Protein AF-A0A5N5D5F3-F1 (afdb_monomer_lite)

Secondary structure (DSSP, 8-state):
--EE----------S---S--HHHHHHHHHHHHHTT-GGGTTTSPPEEEEEEETTEEEEEEPPP-SEEHHHHGGGS-HHHHHHHHHHHHHHHHHHHHTTEE-S---SSSEEE-TT--SSTTEEE--GGG-EEGGGS-HHHHHHHHHHHHHHHHHHHHHHH-GGGGTS-TTHHHHHHHHHHHHHHHHHTSS-S-----SSTTSSS--SHHHHHHHHHHHHHHTT--HHHHHHHHHHHHHHHHHTT-HHHHHHHHHHHHHHHHHHT-HHHHHHHHHHHHHHHHHHHH-TT-HHHHHHHHHHHHHHHHHHHHHTTT---

Foldseek 3Di:
DDWDDPDDPDDDDPDQDDPPDPLVVQLVVLLVLQCPQPVCVQAAWRFPDWDDDPPGIITDTHDAAAAFQVVCLLVDDPLLLVQQLVLVLVNQVSCLVSQKFQQDDDSRQWGAHPPDSPSGRIYGHDSSVMDGNVVDDPVRSVVSSVVSSVNSVVNSVVSPPPCPPPPDPCPVVVVVLVVLVVVLVVVVPPDDDDDDPDPQPPDDDPFNLVSLVVNLVVCVVVVHDLLSNLVSLQVSLVRCVVVVVLVVSLVSLVVSLVSCVVPVDQVSLVVSLVVLVVSLVVLVPDPPNPVSNVSSVVSNVSSVVSNVVCVVVPDD

pLDDT: mean 70.14, std 19.89, range [29.3, 96.88]

Organism: NCBI:txid45133

InterPro domains:
  IPR011009 Protein kinase-like domain superfamily [SSF56112] (34-136)

Sequence (316 aa):
MMFIFSKMPYYPLTKPLVLNTPRLCAEVDVCDLLEKVEALRTSIPRFCGIHDVPPGYAIRLQLLHGQTLDAVMPSLSVAAREHLHRCLCDINSYLHDAGVHHSDLRGDDIIVADGNSDGNGIWILDFSHSCRRCRLTKTQCAYATGEDMEVLNMIFRYADSDERHEADPNDWKEKEIAQLTASAAGYATAGEDELYPESRAAYFPTSAVVLLRDAVVRFERLGGHAADVAALRFKLAEHLSSEDDLSEALAVYEAVVNDAERNKNEEGTALILAKFAMLTEYIASLADASEVREQAVALEMRFRKLCGKHRTRSGY

Structure (mmCIF, N/CA/C/O backbone):
data_AF-A0A5N5D5F3-F1
#
_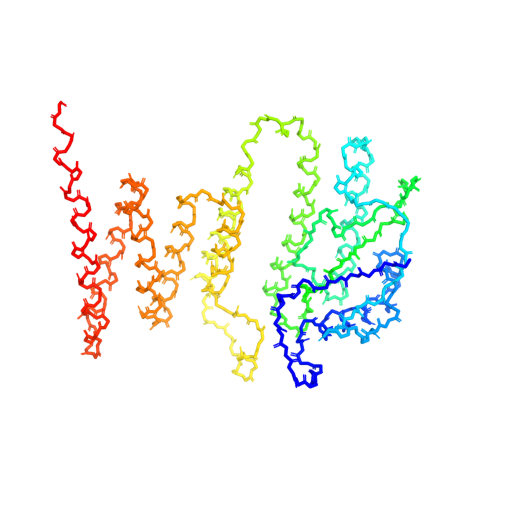entry.id   AF-A0A5N5D5F3-F1
#
loop_
_atom_site.group_PDB
_atom_site.id
_atom_site.type_symbol
_atom_site.label_atom_id
_atom_site.label_alt_id
_atom_site.label_comp_id
_atom_site.label_asym_id
_atom_site.label_entity_id
_atom_site.label_seq_id
_atom_site.pdbx_PDB_ins_code
_atom_site.Cartn_x
_atom_site.Cartn_y
_atom_site.Cartn_z
_atom_site.occupancy
_atom_site.B_iso_or_equiv
_atom_site.auth_seq_id
_atom_site.auth_comp_id
_atom_site.auth_asym_id
_atom_site.auth_atom_id
_atom_site.pdbx_PDB_model_num
ATOM 1 N N . MET A 1 1 ? -24.055 0.158 2.276 1.00 35.31 1 MET A N 1
ATOM 2 C CA . MET A 1 1 ? -23.373 -0.496 1.138 1.00 35.31 1 MET A CA 1
ATOM 3 C C . MET A 1 1 ? -22.260 0.443 0.719 1.00 35.31 1 MET A C 1
ATOM 5 O O . MET A 1 1 ? -22.570 1.601 0.476 1.00 35.31 1 MET A O 1
ATOM 9 N N . MET A 1 2 ? -21.002 0.001 0.755 1.00 34.66 2 MET A N 1
ATOM 10 C CA . MET A 1 2 ? -19.847 0.842 0.424 1.00 34.66 2 MET A CA 1
ATOM 11 C C . MET A 1 2 ? -19.333 0.437 -0.956 1.00 34.66 2 MET A C 1
ATOM 13 O O . MET A 1 2 ? -19.197 -0.753 -1.233 1.00 34.66 2 MET A O 1
ATOM 17 N N . PHE A 1 3 ? -19.111 1.421 -1.821 1.00 38.12 3 PHE A N 1
ATOM 18 C CA . PHE A 1 3 ? -18.511 1.228 -3.136 1.00 38.12 3 PHE A CA 1
ATOM 19 C C . PHE A 1 3 ? -17.123 1.859 -3.092 1.00 38.12 3 PHE A C 1
ATOM 21 O O . PHE A 1 3 ? -17.017 3.053 -2.811 1.00 38.12 3 PHE A O 1
ATOM 28 N N . ILE A 1 4 ? -16.080 1.074 -3.355 1.00 46.12 4 ILE A N 1
ATOM 29 C CA . ILE A 1 4 ? -14.749 1.623 -3.616 1.00 46.12 4 ILE A CA 1
ATOM 30 C C . ILE A 1 4 ? -14.685 1.885 -5.117 1.00 46.12 4 ILE A C 1
ATOM 32 O O . ILE A 1 4 ? -14.814 0.972 -5.934 1.00 46.12 4 ILE A O 1
ATOM 36 N N . PHE A 1 5 ? -14.551 3.157 -5.483 1.00 39.94 5 PHE A N 1
ATOM 37 C CA . PHE A 1 5 ? -14.300 3.549 -6.860 1.00 39.94 5 PHE A CA 1
ATOM 38 C C . PHE A 1 5 ? -12.790 3.604 -7.054 1.00 39.94 5 PHE A C 1
ATOM 40 O O . PHE A 1 5 ? -12.140 4.512 -6.539 1.00 39.94 5 PHE A O 1
ATOM 47 N N . SER A 1 6 ? -12.234 2.672 -7.830 1.00 40.09 6 SER A N 1
ATOM 48 C CA . SER A 1 6 ? -10.895 2.861 -8.388 1.00 40.09 6 SER A CA 1
ATOM 49 C C . SER A 1 6 ? -10.914 4.179 -9.168 1.00 40.09 6 SER A C 1
ATOM 51 O O . SER A 1 6 ? -11.703 4.334 -10.106 1.00 40.09 6 SER A O 1
ATOM 53 N N . LYS A 1 7 ? -10.125 5.169 -8.731 1.00 36.19 7 LYS A N 1
ATOM 54 C CA . LYS A 1 7 ? -10.045 6.499 -9.353 1.00 36.19 7 LYS A CA 1
ATOM 55 C C . LYS A 1 7 ? -9.512 6.361 -10.784 1.00 36.19 7 LYS A C 1
ATOM 57 O O . LYS A 1 7 ? -8.314 6.485 -11.021 1.00 36.19 7 LYS A O 1
ATOM 62 N N . MET A 1 8 ? -10.390 6.117 -11.754 1.00 36.28 8 MET A N 1
ATOM 63 C CA . MET A 1 8 ? -10.045 6.210 -13.171 1.00 36.28 8 MET A CA 1
ATOM 64 C C . MET A 1 8 ? -10.355 7.619 -13.692 1.00 36.28 8 MET A C 1
ATOM 66 O O . MET A 1 8 ? -11.446 8.135 -13.436 1.00 36.28 8 MET A O 1
ATOM 70 N N . PRO A 1 9 ? -9.429 8.264 -14.425 1.00 34.09 9 PRO A N 1
ATOM 71 C CA . PRO A 1 9 ? -9.715 9.530 -15.084 1.00 34.09 9 PRO A CA 1
ATOM 72 C C . PRO A 1 9 ? -10.827 9.345 -16.124 1.00 34.09 9 PRO A C 1
ATOM 74 O O . PRO A 1 9 ? -10.834 8.388 -16.898 1.00 34.09 9 PRO A O 1
ATOM 77 N N . TYR A 1 10 ? -11.776 10.279 -16.118 1.00 33.56 10 TYR A N 1
ATOM 78 C CA . TYR A 1 10 ? -12.939 10.316 -17.001 1.00 33.56 10 TYR A CA 1
ATOM 79 C C . TYR A 1 10 ? -12.496 10.350 -18.477 1.00 33.56 10 TYR A C 1
ATOM 81 O O . TYR A 1 10 ? -11.991 11.366 -18.949 1.00 33.56 10 TYR A O 1
ATOM 89 N N . TYR A 1 11 ? -12.718 9.262 -19.217 1.00 33.41 11 TYR A N 1
ATOM 90 C CA . TYR A 1 11 ? -12.653 9.249 -20.681 1.00 33.41 11 TYR A CA 1
ATOM 91 C C . TYR A 1 11 ? -14.038 8.894 -21.236 1.00 33.41 11 TYR A C 1
ATOM 93 O O . TYR A 1 11 ? -14.557 7.820 -20.927 1.00 33.41 11 TYR A O 1
ATOM 101 N N . PRO A 1 12 ? -14.668 9.755 -22.055 1.00 34.88 12 PRO A N 1
ATOM 102 C CA . PRO A 1 12 ? -15.910 9.396 -22.721 1.00 34.88 12 PRO A CA 1
ATOM 103 C C . PRO A 1 12 ? -15.588 8.397 -23.841 1.00 34.88 12 PRO A C 1
ATOM 105 O O . PRO A 1 12 ? -14.958 8.757 -24.834 1.00 34.88 12 PRO A O 1
ATOM 108 N N . LEU A 1 13 ? -15.994 7.133 -23.690 1.00 37.53 13 LEU A N 1
ATOM 109 C CA . LEU A 1 13 ? -15.761 6.089 -24.692 1.00 37.53 13 LEU A CA 1
ATOM 110 C C . LEU A 1 13 ? -17.077 5.445 -25.140 1.00 37.53 13 LEU A C 1
ATOM 112 O O . LEU A 1 13 ? -17.830 4.877 -24.357 1.00 37.53 13 LEU A O 1
ATOM 116 N N . THR A 1 14 ? -17.330 5.529 -26.445 1.00 35.94 14 THR A N 1
ATOM 117 C CA . THR A 1 14 ? -18.506 5.030 -27.178 1.00 35.94 14 THR A CA 1
ATOM 118 C C . THR A 1 14 ? -18.362 3.575 -27.645 1.00 35.94 14 THR A C 1
ATOM 120 O O . THR A 1 14 ? -18.988 3.166 -28.623 1.00 35.94 14 THR A O 1
ATOM 123 N N . LYS A 1 15 ? -17.539 2.762 -26.974 1.00 33.12 15 LYS A N 1
ATOM 124 C CA . LYS A 1 15 ? -17.369 1.335 -27.293 1.00 33.12 15 LYS A CA 1
ATOM 125 C C . LYS A 1 15 ? -17.483 0.479 -26.029 1.00 33.12 15 LYS A C 1
ATOM 127 O O . LYS A 1 15 ? -17.035 0.928 -24.977 1.00 33.12 15 LYS A O 1
ATOM 132 N N . PRO A 1 16 ? -18.053 -0.739 -26.121 1.00 33.53 16 PRO A N 1
ATOM 133 C CA . PRO A 1 16 ? -18.141 -1.649 -24.987 1.00 33.53 16 PRO A CA 1
ATOM 134 C C . PRO A 1 16 ? -16.727 -1.991 -24.505 1.00 33.53 16 PRO A C 1
ATOM 136 O O . PRO A 1 16 ? -15.930 -2.578 -25.239 1.00 33.53 16 PRO A O 1
ATOM 139 N N . LEU A 1 17 ? -16.414 -1.563 -23.283 1.00 38.16 17 LEU A N 1
ATOM 140 C CA . LEU A 1 17 ? -15.178 -1.878 -22.580 1.00 38.16 17 LEU A CA 1
ATOM 141 C C . LEU A 1 17 ? -15.192 -3.366 -22.234 1.00 38.16 17 LEU A C 1
ATOM 143 O O . LEU A 1 17 ? -15.761 -3.772 -21.228 1.00 38.16 17 LEU A O 1
ATOM 147 N N . VAL A 1 18 ? -14.550 -4.182 -23.068 1.00 42.81 18 VAL A N 1
ATOM 148 C CA . VAL A 1 18 ? -14.023 -5.483 -22.637 1.00 42.81 18 VAL A CA 1
ATOM 149 C C . VAL A 1 18 ? -13.193 -5.223 -21.374 1.00 42.81 18 VAL A C 1
ATOM 151 O O . VAL A 1 18 ? -12.432 -4.257 -21.372 1.00 42.81 18 VAL A O 1
ATOM 154 N N . LEU A 1 19 ? -13.375 -6.020 -20.313 1.00 44.66 19 LEU A N 1
ATOM 155 C CA . LEU A 1 19 ? -12.592 -6.013 -19.064 1.00 44.66 19 LEU A CA 1
ATOM 156 C C . LEU A 1 19 ? -11.084 -6.065 -19.371 1.00 44.66 19 LEU A C 1
ATOM 158 O O . LEU A 1 19 ? -10.471 -7.124 -19.390 1.00 44.66 19 LEU A O 1
ATOM 162 N N . ASN A 1 20 ? -10.496 -4.915 -19.674 1.00 44.31 20 ASN A N 1
ATOM 163 C CA . ASN A 1 20 ? -9.101 -4.762 -20.073 1.00 44.31 20 ASN A CA 1
ATOM 164 C C . ASN A 1 20 ? -8.404 -3.785 -19.121 1.00 44.31 20 ASN A C 1
ATOM 166 O O . ASN A 1 20 ? -7.553 -2.998 -19.529 1.00 44.31 20 ASN A O 1
ATOM 170 N N . THR A 1 21 ? -8.792 -3.802 -17.842 1.00 62.19 21 THR A N 1
ATOM 171 C CA . THR A 1 21 ? -8.143 -3.038 -16.776 1.00 62.19 21 THR A CA 1
ATOM 172 C C . THR A 1 21 ? -7.341 -4.001 -15.889 1.00 62.19 21 THR A C 1
ATOM 174 O O . THR A 1 21 ? -7.872 -4.547 -14.926 1.00 62.19 21 THR A O 1
ATOM 177 N N . PRO A 1 22 ? -6.047 -4.220 -16.194 1.00 65.38 22 PRO A N 1
ATOM 178 C CA . PRO A 1 22 ? -5.140 -5.116 -15.468 1.00 65.38 22 PRO A CA 1
ATOM 179 C C . PRO A 1 22 ? -5.176 -4.978 -13.941 1.00 65.38 22 PRO A C 1
ATOM 181 O O . PRO A 1 22 ? -5.013 -5.965 -13.230 1.00 65.38 22 PRO A O 1
ATOM 184 N N . ARG A 1 23 ? -5.430 -3.762 -13.437 1.00 68.31 23 ARG A N 1
ATOM 185 C CA . ARG A 1 23 ? -5.534 -3.468 -12.001 1.00 68.31 23 ARG A CA 1
ATOM 186 C C . ARG A 1 23 ? -6.755 -4.107 -11.338 1.00 68.31 23 ARG A C 1
ATOM 188 O O . ARG A 1 23 ? -6.623 -4.654 -10.254 1.00 68.31 23 ARG A O 1
ATOM 195 N N . LEU A 1 24 ? -7.910 -4.108 -12.008 1.00 75.44 24 LEU A N 1
ATOM 196 C CA . LEU A 1 24 ? -9.131 -4.721 -11.474 1.00 75.44 24 LEU A CA 1
ATOM 197 C C . LEU A 1 24 ? -8.968 -6.240 -11.349 1.00 75.44 24 LEU A C 1
ATOM 199 O O . LEU A 1 24 ? -9.346 -6.819 -10.338 1.00 75.44 24 LEU A O 1
ATOM 203 N N . CYS A 1 25 ? -8.360 -6.878 -12.353 1.00 76.81 25 CYS A N 1
ATOM 204 C CA . CYS A 1 25 ? -8.066 -8.30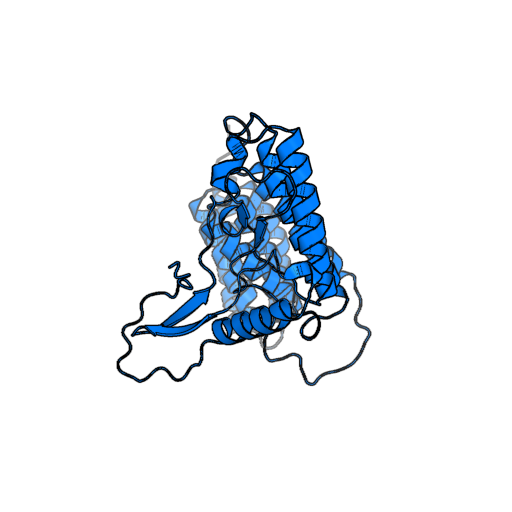9 -12.297 1.00 76.81 25 CYS A CA 1
ATOM 205 C C . CYS A 1 25 ? -7.074 -8.636 -11.172 1.00 76.81 25 CYS A C 1
ATOM 207 O O . CYS A 1 25 ? -7.263 -9.619 -10.466 1.00 76.81 25 CYS A O 1
ATOM 209 N N . ALA A 1 26 ? -6.045 -7.803 -10.979 1.00 78.81 26 ALA A N 1
ATOM 210 C CA . ALA A 1 26 ? -5.066 -8.002 -9.913 1.00 78.81 26 ALA A CA 1
ATOM 211 C C . ALA A 1 26 ? -5.687 -7.879 -8.512 1.00 78.81 26 ALA A C 1
ATOM 213 O O . ALA A 1 26 ? -5.411 -8.718 -7.659 1.00 78.81 26 ALA A O 1
ATOM 214 N N . GLU A 1 27 ? -6.549 -6.885 -8.292 1.00 85.44 27 GLU A N 1
ATOM 215 C CA . GLU A 1 27 ? -7.221 -6.684 -7.006 1.00 85.44 27 GLU A CA 1
ATOM 216 C C . GLU A 1 27 ? -8.172 -7.843 -6.679 1.00 85.44 27 GLU A C 1
ATOM 218 O O . GLU A 1 27 ? -8.130 -8.392 -5.580 1.00 85.44 27 GLU A O 1
ATOM 223 N N . VAL A 1 28 ? -8.964 -8.293 -7.657 1.00 86.56 28 VAL A N 1
ATOM 224 C CA . VAL A 1 28 ? -9.877 -9.437 -7.497 1.00 86.56 28 VAL A CA 1
ATOM 225 C C . VAL A 1 28 ? -9.105 -10.730 -7.221 1.00 86.56 28 VAL A C 1
ATOM 227 O O . VAL A 1 28 ? -9.460 -11.458 -6.296 1.00 86.56 28 VAL A O 1
ATOM 230 N N . ASP A 1 29 ? -8.014 -10.984 -7.954 1.00 88.00 29 ASP A N 1
ATOM 231 C CA . ASP A 1 29 ? -7.138 -12.142 -7.726 1.00 88.00 29 ASP A CA 1
ATOM 232 C C . ASP A 1 29 ? -6.584 -12.171 -6.291 1.00 88.00 29 ASP A C 1
ATOM 234 O O . ASP A 1 29 ? -6.416 -13.243 -5.700 1.00 88.00 29 ASP A O 1
ATOM 238 N N . VAL A 1 30 ? -6.253 -10.999 -5.741 1.00 90.62 30 VAL A N 1
ATOM 239 C CA . VAL A 1 30 ? -5.746 -10.862 -4.373 1.00 90.62 30 VAL A CA 1
ATOM 240 C C . VAL A 1 30 ? -6.872 -11.060 -3.367 1.00 90.62 30 VAL A C 1
ATOM 242 O O . VAL A 1 30 ? -6.711 -11.870 -2.458 1.00 90.62 30 VAL A O 1
ATOM 245 N N . CYS A 1 31 ? -8.035 -10.438 -3.554 1.00 89.62 31 CYS A N 1
ATOM 246 C CA . CYS A 1 31 ? -9.192 -10.665 -2.689 1.00 89.62 31 CYS A CA 1
ATOM 247 C C . CYS A 1 31 ? -9.586 -12.155 -2.610 1.00 89.62 31 CYS A C 1
ATOM 249 O O . CYS A 1 31 ? -9.762 -12.684 -1.511 1.00 89.62 31 CYS A O 1
ATOM 251 N N . ASP A 1 32 ? -9.642 -12.854 -3.748 1.00 88.56 32 ASP A N 1
ATOM 252 C CA . ASP A 1 32 ? -9.967 -14.287 -3.826 1.00 88.56 32 ASP A CA 1
ATOM 253 C C . ASP A 1 32 ? -8.910 -15.185 -3.159 1.00 88.56 32 ASP A C 1
ATOM 255 O O . ASP A 1 32 ? -9.204 -16.297 -2.698 1.00 88.56 32 ASP A O 1
ATOM 259 N N . LEU A 1 33 ? -7.648 -14.746 -3.154 1.00 93.25 33 LEU A N 1
ATOM 260 C CA . LEU A 1 33 ? -6.569 -15.420 -2.440 1.00 93.25 33 LEU A CA 1
ATOM 261 C C . LEU A 1 33 ? -6.716 -15.219 -0.929 1.00 93.25 33 LEU A C 1
ATOM 263 O O . LEU A 1 33 ? -6.659 -16.195 -0.181 1.00 93.25 33 LEU A O 1
ATOM 267 N N . LEU A 1 34 ? -6.913 -13.975 -0.494 1.00 93.50 34 LEU A N 1
ATOM 268 C CA . LEU A 1 34 ? -6.955 -13.604 0.918 1.00 93.50 34 LEU A CA 1
ATOM 269 C C . LEU A 1 34 ? -8.189 -14.165 1.638 1.00 93.50 34 LEU A C 1
ATOM 271 O O . LEU A 1 34 ? -8.078 -14.543 2.801 1.00 93.50 34 LEU A O 1
ATOM 275 N N . GLU A 1 35 ? -9.328 -14.345 0.953 1.00 91.31 35 GLU A N 1
ATOM 276 C CA . GLU A 1 35 ? -10.526 -14.984 1.538 1.00 91.31 35 GLU A CA 1
ATOM 277 C C . GLU A 1 35 ? -10.264 -16.437 1.999 1.00 91.31 35 GLU A C 1
ATOM 279 O O . GLU A 1 35 ? -10.977 -16.969 2.854 1.00 91.31 35 GLU A O 1
ATOM 284 N N . LYS A 1 36 ? -9.219 -17.086 1.467 1.00 93.12 36 LYS A N 1
ATOM 285 C CA . LYS A 1 36 ? -8.827 -18.465 1.813 1.00 93.12 36 LYS A CA 1
ATOM 286 C C . LYS A 1 36 ? -7.831 -18.538 2.972 1.00 93.12 36 LYS A C 1
ATOM 288 O O . LYS A 1 36 ? -7.536 -19.637 3.441 1.00 93.12 36 LYS A O 1
ATOM 293 N N . VAL A 1 37 ? -7.302 -17.404 3.427 1.00 95.56 37 VAL A N 1
ATOM 294 C CA . VAL A 1 37 ? -6.331 -17.333 4.522 1.00 95.56 37 VAL A CA 1
ATOM 295 C C . VAL A 1 37 ? -7.094 -17.125 5.829 1.00 95.56 37 VAL A C 1
ATOM 297 O O . VAL A 1 37 ? -7.544 -16.022 6.122 1.00 95.56 37 VAL A O 1
ATOM 300 N N . GLU A 1 38 ? -7.251 -18.184 6.632 1.00 94.62 38 GLU A N 1
ATOM 301 C CA . GLU A 1 38 ? -8.094 -18.148 7.845 1.00 94.62 38 GLU A CA 1
ATOM 302 C C . GLU A 1 38 ? -7.682 -17.033 8.821 1.00 94.62 38 GLU A C 1
ATOM 304 O O . GLU A 1 38 ? -8.546 -16.352 9.367 1.00 94.62 38 GLU A O 1
ATOM 309 N N . ALA A 1 39 ? -6.376 -16.783 8.972 1.00 93.75 39 ALA A N 1
ATOM 310 C CA . ALA A 1 39 ? -5.844 -15.724 9.834 1.00 93.75 39 ALA A CA 1
ATOM 311 C C . ALA A 1 39 ? -6.252 -14.300 9.401 1.00 93.75 39 ALA A C 1
ATOM 313 O O . ALA A 1 39 ? -6.233 -13.385 10.216 1.00 93.75 39 ALA A O 1
ATOM 314 N N . LEU A 1 40 ? -6.637 -14.110 8.135 1.00 94.69 40 LEU A N 1
ATOM 315 C CA . LEU A 1 40 ? -7.023 -12.816 7.564 1.00 94.69 40 LEU A CA 1
ATOM 316 C C . LEU A 1 40 ? -8.537 -12.648 7.409 1.00 94.69 40 LEU A C 1
ATOM 318 O O . LEU A 1 40 ? -8.998 -11.559 7.068 1.00 94.69 40 LEU A O 1
ATOM 322 N N . ARG A 1 41 ? -9.332 -13.690 7.685 1.00 92.19 41 ARG A N 1
ATOM 323 C CA . ARG A 1 41 ? -10.785 -13.697 7.448 1.00 92.19 41 ARG A CA 1
ATOM 324 C C . ARG A 1 41 ? -11.522 -12.552 8.150 1.00 92.19 41 ARG A C 1
ATOM 326 O O . ARG A 1 41 ? -12.535 -12.079 7.643 1.00 92.19 41 ARG A O 1
ATOM 333 N N . THR A 1 42 ? -11.052 -12.134 9.321 1.00 92.50 42 THR A N 1
ATOM 334 C CA . THR A 1 42 ? -11.660 -11.041 10.095 1.00 92.50 42 THR A CA 1
ATOM 335 C C . THR A 1 42 ? -11.055 -9.677 9.797 1.00 92.50 42 THR A C 1
ATOM 337 O O . THR A 1 42 ? -11.626 -8.682 10.235 1.00 92.50 42 THR A O 1
ATOM 340 N N . SER A 1 43 ? -9.945 -9.634 9.057 1.00 95.12 43 SER A N 1
ATOM 341 C CA . SER A 1 43 ? -9.117 -8.438 8.869 1.00 95.12 43 SER A CA 1
ATOM 342 C C . SER A 1 43 ? -9.077 -7.934 7.428 1.00 95.12 43 SER A C 1
ATOM 344 O O . SER A 1 43 ? -8.496 -6.891 7.144 1.00 95.12 43 SER A O 1
ATOM 346 N N . ILE A 1 44 ? -9.723 -8.654 6.513 1.00 94.88 44 ILE A N 1
ATOM 347 C CA . ILE A 1 44 ? -9.913 -8.270 5.117 1.00 94.88 44 ILE A CA 1
ATOM 348 C C . ILE A 1 44 ? -11.419 -8.288 4.834 1.00 94.88 44 ILE A C 1
ATOM 350 O O . ILE A 1 44 ? -12.089 -9.266 5.180 1.00 94.88 44 ILE A O 1
ATOM 354 N N . PRO A 1 45 ? -11.994 -7.229 4.239 1.00 93.94 45 PRO A N 1
ATOM 355 C CA . PRO A 1 45 ? -13.408 -7.218 3.897 1.00 93.94 45 PRO A CA 1
ATOM 356 C C . PRO A 1 45 ? -13.735 -8.353 2.937 1.00 93.94 45 PRO A C 1
ATOM 358 O O . PRO A 1 45 ? -13.033 -8.576 1.949 1.00 93.94 45 PRO A O 1
ATOM 361 N N . ARG A 1 46 ? -14.866 -9.021 3.161 1.00 92.69 46 ARG A N 1
ATOM 362 C CA . ARG A 1 46 ? -15.314 -10.057 2.235 1.00 92.69 46 ARG A CA 1
ATOM 363 C C . ARG A 1 46 ? -15.593 -9.475 0.847 1.00 92.69 46 ARG A C 1
ATOM 365 O O . ARG A 1 46 ? -16.436 -8.582 0.700 1.00 92.69 46 ARG A O 1
ATOM 372 N N . PHE A 1 47 ? -14.961 -10.041 -0.177 1.00 93.00 47 PHE A N 1
ATOM 373 C CA . PHE A 1 47 ? -15.276 -9.738 -1.567 1.00 93.00 47 PHE A CA 1
ATOM 374 C C . PHE A 1 47 ? -16.656 -10.287 -1.930 1.00 93.00 47 PHE A C 1
ATOM 376 O O . PHE A 1 47 ? -16.983 -11.451 -1.714 1.00 93.00 47 PHE A O 1
ATOM 383 N N . CYS A 1 48 ? -17.513 -9.415 -2.448 1.00 91.69 48 CYS A N 1
ATOM 384 C CA . CYS A 1 48 ? -18.902 -9.731 -2.757 1.00 91.69 48 CYS A CA 1
ATOM 385 C C . CYS A 1 48 ? -19.174 -9.730 -4.271 1.00 91.69 48 CYS A C 1
ATOM 387 O O . CYS A 1 48 ? -20.336 -9.870 -4.663 1.00 91.69 48 CYS A O 1
ATOM 389 N N . GLY A 1 49 ? -18.155 -9.539 -5.114 1.00 91.06 49 GLY A N 1
ATOM 390 C CA . GLY A 1 49 ? -18.248 -9.549 -6.576 1.00 91.06 49 GLY A CA 1
ATOM 391 C C . GLY A 1 49 ? -18.039 -8.185 -7.238 1.00 91.06 49 GLY A C 1
ATOM 392 O O . GLY A 1 49 ? -17.837 -7.168 -6.577 1.00 91.06 49 GLY A O 1
ATOM 393 N N . ILE A 1 50 ? -18.128 -8.176 -8.566 1.00 91.31 50 ILE A N 1
ATOM 394 C CA . ILE A 1 50 ? -17.978 -6.993 -9.424 1.00 91.31 50 ILE A CA 1
ATOM 395 C C . ILE A 1 50 ? -19.359 -6.600 -9.961 1.00 91.31 50 ILE A C 1
ATOM 397 O O . ILE A 1 50 ? -20.169 -7.473 -10.277 1.00 91.31 50 ILE A O 1
ATOM 401 N N . HIS A 1 51 ? -19.637 -5.300 -10.045 1.00 87.75 51 HIS A N 1
ATOM 402 C CA . HIS A 1 51 ? -20.840 -4.752 -10.677 1.00 87.75 51 HIS A CA 1
ATOM 403 C C . HIS A 1 51 ? -20.462 -3.886 -11.868 1.00 87.75 51 HIS A C 1
ATOM 405 O O . HIS A 1 51 ? -19.598 -3.016 -11.752 1.00 87.75 51 HIS A O 1
ATOM 411 N N . ASP A 1 52 ? -21.159 -4.082 -12.982 1.00 86.25 52 ASP A N 1
ATOM 412 C CA . ASP A 1 52 ? -21.054 -3.206 -14.145 1.00 86.25 52 ASP A CA 1
ATOM 413 C C . ASP A 1 52 ? -21.765 -1.886 -13.832 1.00 86.25 52 ASP A C 1
ATOM 415 O O . ASP A 1 52 ? -22.981 -1.847 -13.628 1.00 86.25 52 ASP A O 1
ATOM 419 N N . VAL A 1 53 ? -21.005 -0.792 -13.779 1.00 85.00 53 VAL A N 1
ATOM 420 C CA . VAL A 1 53 ? -21.519 0.558 -13.520 1.00 85.00 53 VAL A CA 1
ATOM 421 C C . VAL A 1 53 ? -21.023 1.466 -14.642 1.00 85.00 53 VAL A C 1
ATOM 423 O O . VAL A 1 53 ? -19.941 2.042 -14.521 1.00 85.00 53 VAL A O 1
ATOM 426 N N . PRO A 1 54 ? -21.773 1.600 -15.752 1.00 81.06 54 PRO A N 1
ATOM 427 C CA . PRO A 1 54 ? -21.322 2.352 -16.917 1.00 81.06 54 PRO A CA 1
ATOM 428 C C . PRO A 1 54 ? -20.834 3.769 -16.561 1.00 81.06 54 PRO A C 1
ATOM 430 O O . PRO A 1 54 ? -21.529 4.479 -15.829 1.00 81.06 54 PRO A O 1
ATOM 433 N N . PRO A 1 55 ? -19.668 4.205 -17.082 1.00 78.94 55 PRO A N 1
ATOM 434 C CA . PRO A 1 55 ? -18.846 3.552 -18.112 1.00 78.94 55 PRO A CA 1
ATOM 435 C C . PRO A 1 55 ? -17.799 2.538 -17.595 1.00 78.94 55 PRO A C 1
ATOM 437 O O . PRO A 1 55 ? -16.934 2.138 -18.367 1.00 78.94 55 PRO A O 1
ATOM 440 N N . GLY A 1 56 ? -17.829 2.136 -16.323 1.00 83.38 56 GLY A N 1
ATOM 441 C CA . GLY A 1 56 ? -16.815 1.273 -15.713 1.00 83.38 56 GLY A CA 1
ATOM 442 C C . GLY A 1 56 ? -17.375 0.123 -14.874 1.00 83.38 56 GLY A C 1
ATOM 443 O O . GLY A 1 56 ? -18.455 -0.407 -15.131 1.00 83.38 56 GLY A O 1
ATOM 444 N N . TYR A 1 57 ? -16.596 -0.260 -13.866 1.00 84.31 57 TYR A N 1
ATOM 445 C CA . TYR A 1 57 ? -16.872 -1.372 -12.963 1.00 84.31 57 TYR A CA 1
ATOM 446 C C . TYR A 1 57 ? -16.717 -0.900 -11.519 1.00 84.31 57 TYR A C 1
ATOM 448 O O . TYR A 1 57 ? -15.907 -0.017 -11.235 1.00 84.31 57 TYR A O 1
ATOM 456 N N . ALA A 1 58 ? -17.466 -1.510 -10.608 1.00 86.31 58 ALA A N 1
ATOM 457 C CA . ALA A 1 58 ? -17.324 -1.304 -9.175 1.00 86.31 58 ALA A CA 1
ATOM 458 C C . ALA A 1 58 ? -17.044 -2.638 -8.478 1.00 86.31 58 ALA A C 1
ATOM 460 O O . ALA A 1 58 ? -17.735 -3.631 -8.721 1.00 86.31 58 ALA A O 1
ATOM 461 N N . ILE A 1 59 ? -16.061 -2.649 -7.579 1.00 87.88 59 ILE A N 1
ATOM 462 C CA . ILE A 1 59 ? -15.846 -3.765 -6.659 1.00 87.88 59 ILE A CA 1
ATOM 463 C C . ILE A 1 59 ? -16.831 -3.616 -5.501 1.00 87.88 59 ILE A C 1
ATOM 465 O O . ILE A 1 59 ? -16.936 -2.556 -4.877 1.00 87.88 59 ILE A O 1
ATOM 469 N N . ARG A 1 60 ? -17.577 -4.683 -5.210 1.00 91.56 60 ARG A N 1
ATOM 470 C CA . ARG A 1 60 ? -18.471 -4.747 -4.057 1.00 91.56 60 ARG A CA 1
ATOM 471 C C . ARG A 1 60 ? -17.782 -5.510 -2.939 1.00 91.56 60 ARG A C 1
ATOM 473 O O . ARG A 1 60 ? -17.497 -6.695 -3.085 1.00 91.56 60 ARG A O 1
ATOM 480 N N . LEU A 1 61 ? -17.604 -4.848 -1.805 1.00 93.50 61 LEU A N 1
ATOM 481 C CA . LEU A 1 61 ? -17.064 -5.438 -0.585 1.00 93.50 61 LEU A CA 1
ATOM 482 C C . LEU A 1 61 ? -18.132 -5.496 0.513 1.00 93.50 61 LEU A C 1
ATOM 484 O O . LEU A 1 61 ? -19.199 -4.878 0.412 1.00 93.50 61 LEU A O 1
ATOM 488 N N . GLN A 1 62 ? -17.836 -6.245 1.572 1.00 93.50 62 GLN A N 1
ATOM 489 C CA . GLN A 1 62 ? -18.559 -6.184 2.836 1.00 93.50 62 GLN A CA 1
ATOM 490 C C . GLN A 1 62 ? -18.666 -4.732 3.320 1.00 93.50 62 GLN A C 1
ATOM 492 O O . GLN A 1 62 ? -17.693 -3.984 3.301 1.00 93.50 62 GLN A O 1
ATOM 497 N N . LEU A 1 63 ? -19.856 -4.336 3.781 1.00 93.25 63 LEU A N 1
ATOM 498 C CA . LEU A 1 63 ? -20.011 -3.062 4.473 1.00 93.25 63 LEU A CA 1
ATOM 499 C C . LEU A 1 63 ? -19.336 -3.160 5.841 1.00 93.25 63 LEU A C 1
ATOM 501 O O . LEU A 1 63 ? -19.719 -4.000 6.655 1.00 93.25 63 LEU A O 1
ATOM 505 N N . LEU A 1 64 ? -18.368 -2.285 6.074 1.00 93.62 64 LEU A N 1
ATOM 506 C CA . LEU A 1 64 ? -17.681 -2.171 7.349 1.00 93.62 64 LEU A CA 1
ATOM 507 C C . LEU A 1 64 ? -18.291 -1.041 8.174 1.00 93.62 64 LEU A C 1
ATOM 509 O O . LEU A 1 64 ? -18.740 -0.032 7.629 1.00 93.62 64 LEU A O 1
ATOM 513 N N . HIS A 1 65 ? -18.317 -1.236 9.488 1.00 92.94 65 HIS A N 1
ATOM 514 C CA . HIS A 1 65 ? -18.771 -0.244 10.454 1.00 92.94 65 HIS A CA 1
ATOM 515 C C . HIS A 1 65 ? -17.572 0.185 11.288 1.00 92.94 65 HIS A C 1
ATOM 517 O O . HIS A 1 65 ? -16.968 -0.648 11.959 1.00 92.94 65 HIS A O 1
ATOM 523 N N . GLY A 1 66 ? -17.225 1.464 11.205 1.00 93.81 66 GLY A N 1
ATOM 524 C CA . GLY A 1 66 ? -16.046 2.030 11.839 1.00 93.81 66 GLY A CA 1
ATOM 525 C C . GLY A 1 66 ? -15.629 3.326 11.160 1.00 93.81 66 GLY A C 1
ATOM 526 O O . GLY A 1 66 ? -16.347 3.870 10.316 1.00 93.81 66 GLY A O 1
ATOM 527 N N . GLN A 1 67 ? -14.447 3.797 11.522 1.00 94.94 67 GLN A N 1
ATOM 528 C CA . GLN A 1 67 ? -13.828 5.003 10.984 1.00 94.94 67 GLN A CA 1
ATOM 529 C C . GLN A 1 67 ? -12.463 4.658 10.392 1.00 94.94 67 GLN A C 1
ATOM 531 O O . GLN A 1 67 ? -11.879 3.629 10.734 1.00 94.94 67 GLN A O 1
ATOM 536 N N . THR A 1 68 ? -11.953 5.500 9.493 1.00 95.94 68 THR A N 1
ATOM 537 C CA . THR A 1 68 ? -10.588 5.320 8.990 1.00 95.94 68 THR A CA 1
ATOM 538 C C . THR A 1 68 ? -9.582 5.482 10.125 1.00 95.94 68 THR A C 1
ATOM 540 O O . THR A 1 68 ? -9.837 6.218 11.086 1.00 95.94 68 THR A O 1
ATOM 543 N N . LEU A 1 69 ? -8.431 4.821 10.016 1.00 94.25 69 LEU A N 1
ATOM 544 C CA . LEU A 1 69 ? -7.363 4.923 11.002 1.00 94.25 69 LEU A CA 1
ATOM 545 C C . LEU A 1 69 ? -6.951 6.389 11.199 1.00 94.25 69 LEU A C 1
ATOM 547 O O . LEU A 1 69 ? -6.840 6.834 12.338 1.00 94.25 69 LEU A O 1
ATOM 551 N N . ASP A 1 70 ? -6.845 7.164 10.117 1.00 92.50 70 ASP A N 1
ATOM 552 C CA . ASP A 1 70 ? -6.549 8.604 10.175 1.00 92.50 70 ASP A CA 1
ATOM 553 C C . ASP A 1 70 ? -7.562 9.407 10.998 1.00 92.50 70 ASP A C 1
ATOM 555 O O . ASP A 1 70 ? -7.182 10.333 11.719 1.00 92.50 70 ASP A O 1
ATOM 559 N N . ALA A 1 71 ? -8.849 9.060 10.912 1.00 91.38 71 ALA A N 1
ATOM 560 C CA . ALA A 1 71 ? -9.901 9.744 11.653 1.00 91.38 71 ALA A CA 1
ATOM 561 C C . ALA A 1 71 ? -9.869 9.396 13.149 1.00 91.38 71 ALA A C 1
ATOM 563 O O . ALA A 1 71 ? -10.086 10.273 13.986 1.00 91.38 71 ALA A O 1
ATOM 564 N N . VAL A 1 72 ? -9.568 8.140 13.502 1.00 92.75 72 VAL A N 1
ATOM 565 C CA . VAL A 1 72 ? -9.523 7.710 14.911 1.00 92.75 72 VAL A CA 1
ATOM 566 C C . VAL A 1 72 ? -8.209 8.069 15.598 1.00 92.75 72 VAL A C 1
ATOM 568 O O . VAL A 1 72 ? -8.226 8.363 16.794 1.00 92.75 72 VAL A O 1
ATOM 571 N N . MET A 1 73 ? -7.086 8.107 14.869 1.00 91.06 73 MET A N 1
ATOM 572 C CA . MET A 1 73 ? -5.731 8.282 15.413 1.00 91.06 73 MET A CA 1
ATOM 573 C C . MET A 1 73 ? -5.590 9.434 16.424 1.00 91.06 73 MET A C 1
ATOM 575 O O . MET A 1 73 ? -5.024 9.206 17.501 1.00 91.06 73 MET A O 1
ATOM 579 N N . PRO A 1 74 ? -6.133 10.644 16.168 1.00 90.31 74 PRO A N 1
ATOM 580 C CA . PRO A 1 74 ? -6.018 11.765 17.102 1.00 90.31 74 PRO A CA 1
ATOM 581 C C . PRO A 1 74 ? -6.721 11.526 18.444 1.00 90.31 74 PRO A C 1
ATOM 583 O O . PRO A 1 74 ? -6.326 12.102 19.451 1.00 90.31 74 PRO A O 1
ATOM 586 N N . SER A 1 75 ? -7.756 10.681 18.467 1.00 89.44 75 SER A N 1
ATOM 587 C CA . SER A 1 75 ? -8.569 10.406 19.661 1.00 89.44 75 SER A CA 1
ATOM 588 C C . SER A 1 75 ? -8.067 9.228 20.502 1.00 89.44 75 SER A C 1
ATOM 590 O O . SER A 1 75 ? -8.513 9.039 21.634 1.00 89.44 75 SER A O 1
ATOM 592 N N . LEU A 1 76 ? -7.148 8.426 19.961 1.00 88.44 76 LEU A N 1
ATOM 593 C CA . LEU A 1 76 ? -6.639 7.229 20.620 1.00 88.44 76 LEU A CA 1
ATOM 594 C C . LEU A 1 76 ? -5.590 7.569 21.682 1.00 88.44 76 LEU A C 1
ATOM 596 O O . LEU A 1 76 ? -4.719 8.411 21.468 1.00 88.44 76 LEU A O 1
ATOM 600 N N . SER A 1 77 ? -5.634 6.851 22.807 1.00 89.81 77 SER A N 1
ATOM 601 C CA . SER A 1 77 ? -4.558 6.875 23.802 1.00 89.81 77 SER A CA 1
ATOM 602 C C . SER A 1 77 ? -3.297 6.192 23.262 1.00 89.81 77 SER A C 1
ATOM 604 O O . SER A 1 77 ? -3.386 5.322 22.397 1.00 89.81 77 SER A O 1
ATOM 606 N N . VAL A 1 78 ? -2.126 6.520 23.820 1.00 87.38 78 VAL A N 1
ATOM 607 C CA . VAL A 1 78 ? -0.841 5.893 23.442 1.00 87.38 78 VAL A CA 1
ATOM 608 C C . VAL A 1 78 ? -0.922 4.364 23.514 1.00 87.38 78 VAL A C 1
ATOM 610 O O . VAL A 1 78 ? -0.603 3.681 22.548 1.00 87.38 78 VAL A O 1
ATOM 613 N N . ALA A 1 79 ? -1.466 3.815 24.604 1.00 88.12 79 ALA A N 1
ATOM 614 C CA . ALA A 1 79 ? -1.626 2.368 24.761 1.00 88.12 79 ALA A CA 1
ATOM 615 C C . ALA A 1 79 ? -2.544 1.744 23.688 1.00 88.12 79 ALA A C 1
ATOM 617 O O . ALA A 1 79 ? -2.286 0.635 23.219 1.00 88.12 79 ALA A O 1
ATOM 618 N N . ALA A 1 80 ? -3.606 2.449 23.280 1.00 89.81 80 ALA A N 1
ATOM 619 C CA . ALA A 1 80 ? -4.486 1.990 22.208 1.00 89.81 80 ALA A CA 1
ATOM 620 C C . ALA A 1 80 ? -3.784 2.037 20.839 1.00 89.81 80 ALA A C 1
ATOM 622 O O . ALA A 1 80 ? -3.933 1.104 20.052 1.00 89.81 80 ALA A O 1
ATOM 623 N N . ARG A 1 81 ? -2.970 3.068 20.575 1.00 90.56 81 ARG A N 1
ATOM 624 C CA . ARG A 1 81 ? -2.142 3.165 19.361 1.00 90.56 81 ARG A CA 1
ATOM 625 C C . ARG A 1 81 ? -1.113 2.042 19.292 1.00 90.56 81 ARG A C 1
ATOM 627 O O . ARG A 1 81 ? -1.034 1.362 18.278 1.00 90.56 81 ARG A O 1
ATOM 634 N N . GLU A 1 82 ? -0.386 1.785 20.377 1.00 89.44 82 GLU A N 1
ATOM 635 C CA . GLU A 1 82 ? 0.578 0.680 20.463 1.00 89.44 82 GLU A CA 1
ATOM 636 C C . GLU A 1 82 ? -0.081 -0.691 20.264 1.00 89.44 82 GLU A C 1
ATOM 638 O O . GLU A 1 82 ? 0.522 -1.608 19.702 1.00 89.44 82 GLU A O 1
ATOM 643 N N . HIS A 1 83 ? -1.314 -0.864 20.746 1.00 89.75 83 HIS A N 1
ATOM 644 C CA . HIS A 1 83 ? -2.074 -2.085 20.505 1.00 89.75 83 HIS A CA 1
ATOM 645 C C . HIS A 1 83 ? -2.476 -2.223 19.031 1.00 89.75 83 HIS A C 1
ATOM 647 O O . HIS A 1 83 ? -2.174 -3.250 18.427 1.00 89.75 83 HIS A O 1
ATOM 653 N N . LEU A 1 84 ? -3.070 -1.183 18.437 1.00 92.94 84 LEU A N 1
ATOM 654 C CA . LEU A 1 84 ? -3.451 -1.173 17.020 1.00 92.94 84 LEU A CA 1
ATOM 655 C C . LEU A 1 84 ? -2.250 -1.380 16.095 1.00 92.94 84 LEU A C 1
ATOM 657 O O . LEU A 1 84 ? -2.348 -2.147 15.141 1.00 92.94 84 LEU A O 1
ATOM 661 N N . HIS A 1 85 ? -1.113 -0.753 16.402 1.00 94.06 85 HIS A N 1
ATOM 662 C CA . HIS A 1 85 ? 0.123 -0.924 15.647 1.00 94.06 85 HIS A CA 1
ATOM 663 C C . HIS A 1 85 ? 0.563 -2.392 15.631 1.00 94.06 85 HIS A C 1
ATOM 665 O O . HIS A 1 85 ? 0.823 -2.942 14.564 1.00 94.06 85 HIS A O 1
ATOM 671 N N . ARG A 1 86 ? 0.571 -3.062 16.792 1.00 93.69 86 ARG A N 1
ATOM 672 C CA . ARG A 1 86 ? 0.899 -4.495 16.870 1.00 93.69 86 ARG A CA 1
ATOM 673 C C . ARG A 1 86 ? -0.075 -5.349 16.063 1.00 93.69 86 ARG A C 1
ATOM 675 O O . ARG A 1 86 ? 0.374 -6.179 15.283 1.00 93.69 86 ARG A O 1
ATOM 682 N N . CYS A 1 87 ? -1.380 -5.108 16.190 1.00 94.56 87 CYS A N 1
ATOM 683 C CA . CYS A 1 87 ? -2.379 -5.849 15.422 1.00 94.56 87 CYS A CA 1
ATOM 684 C C . CYS A 1 87 ? -2.202 -5.669 13.908 1.00 94.56 87 CYS A C 1
ATOM 686 O O . CYS A 1 87 ? -2.308 -6.641 13.166 1.00 94.56 87 CYS A O 1
ATOM 688 N N . LEU A 1 88 ? -1.901 -4.456 13.438 1.00 95.62 88 LEU A N 1
ATOM 689 C CA . LEU A 1 88 ? -1.640 -4.198 12.020 1.00 95.62 88 LEU A CA 1
ATOM 690 C C . LEU A 1 88 ? -0.351 -4.864 11.534 1.00 95.62 88 LEU A C 1
ATOM 692 O O . LEU A 1 88 ? -0.350 -5.430 10.445 1.00 95.62 88 LEU A O 1
ATOM 696 N N . CYS A 1 89 ? 0.713 -4.869 12.340 1.00 95.44 89 CYS A N 1
ATOM 697 C CA . CYS A 1 89 ? 1.936 -5.614 12.034 1.00 95.44 89 CYS A CA 1
ATOM 698 C C . CYS A 1 89 ? 1.680 -7.126 11.923 1.00 95.44 89 CYS A C 1
ATOM 700 O O . CYS A 1 89 ? 2.208 -7.767 11.013 1.00 95.44 89 CYS A O 1
ATOM 702 N N . ASP A 1 90 ? 0.840 -7.690 12.795 1.00 95.19 90 ASP A N 1
ATOM 703 C CA . ASP A 1 90 ? 0.448 -9.102 12.730 1.00 95.19 90 ASP A CA 1
ATOM 704 C C . ASP A 1 90 ? -0.367 -9.390 11.456 1.00 95.19 90 ASP A C 1
ATOM 706 O O . ASP A 1 90 ? -0.051 -10.319 10.713 1.00 95.19 90 ASP A O 1
ATOM 710 N N . ILE A 1 91 ? -1.370 -8.556 11.147 1.00 96.31 91 ILE A N 1
ATOM 711 C CA . ILE A 1 91 ? -2.172 -8.666 9.915 1.00 96.31 91 ILE A CA 1
ATOM 712 C C . ILE A 1 91 ? -1.273 -8.579 8.674 1.00 96.31 91 ILE A C 1
ATOM 714 O O . ILE A 1 91 ? -1.396 -9.399 7.764 1.00 96.31 91 ILE A O 1
ATOM 718 N N . ASN A 1 92 ? -0.347 -7.623 8.644 1.00 96.50 92 ASN A N 1
ATOM 719 C CA . ASN A 1 92 ? 0.568 -7.433 7.524 1.00 96.50 92 ASN A CA 1
ATOM 720 C C . ASN A 1 92 ? 1.546 -8.608 7.369 1.00 96.50 92 ASN A C 1
ATOM 722 O O . ASN A 1 92 ? 1.820 -9.050 6.256 1.00 96.50 92 ASN A O 1
ATOM 726 N N . SER A 1 93 ? 1.994 -9.193 8.481 1.00 95.75 93 SER A N 1
ATOM 727 C CA . SER A 1 93 ? 2.797 -10.419 8.457 1.00 95.75 93 SER A CA 1
ATOM 728 C C . SER A 1 93 ? 2.017 -11.584 7.836 1.00 95.75 93 SER A C 1
ATOM 730 O O . SER A 1 93 ? 2.554 -12.297 6.989 1.00 95.75 93 SER A O 1
ATOM 732 N N . TYR A 1 94 ? 0.726 -11.736 8.159 1.00 96.88 94 TYR A N 1
ATOM 733 C CA . TYR A 1 94 ? -0.125 -12.746 7.520 1.00 96.88 94 TYR A CA 1
ATOM 734 C C . TYR A 1 94 ? -0.350 -12.487 6.022 1.00 96.88 94 TYR A C 1
ATOM 736 O O . TYR A 1 94 ? -0.416 -13.446 5.247 1.00 96.88 94 TYR A O 1
ATOM 744 N N . LEU A 1 95 ? -0.438 -11.221 5.587 1.00 96.81 95 LEU A N 1
ATOM 745 C CA . LEU A 1 95 ? -0.457 -10.873 4.159 1.00 96.81 95 LEU A CA 1
ATOM 746 C C . LEU A 1 95 ? 0.829 -11.345 3.474 1.00 96.81 95 LEU A C 1
ATOM 748 O O . LEU A 1 95 ? 0.776 -12.052 2.461 1.00 96.81 95 LEU A O 1
ATOM 752 N N . HIS A 1 96 ? 1.983 -11.031 4.064 1.00 95.44 96 HIS A N 1
ATOM 753 C CA . HIS A 1 96 ? 3.278 -11.436 3.524 1.00 95.44 96 HIS A CA 1
ATOM 754 C C . HIS A 1 96 ? 3.415 -12.956 3.484 1.00 95.44 96 HIS A C 1
ATOM 756 O O . HIS A 1 96 ? 3.861 -13.489 2.469 1.00 95.44 96 HIS A O 1
ATOM 762 N N . ASP A 1 97 ? 2.981 -13.679 4.516 1.00 94.94 97 ASP A N 1
ATOM 763 C CA . ASP A 1 97 ? 2.971 -15.147 4.542 1.00 94.94 97 ASP A CA 1
ATOM 764 C C . ASP A 1 97 ? 2.099 -15.742 3.430 1.00 94.94 97 ASP A C 1
ATOM 766 O O . ASP A 1 97 ? 2.519 -16.688 2.753 1.00 94.94 97 ASP A O 1
ATOM 770 N N . ALA A 1 98 ? 0.945 -15.125 3.154 1.00 95.44 98 ALA A N 1
ATOM 771 C CA . ALA A 1 98 ? 0.087 -15.453 2.014 1.00 95.44 98 ALA A CA 1
ATOM 772 C C . ALA A 1 98 ? 0.709 -15.085 0.649 1.00 95.44 98 ALA A C 1
ATOM 774 O O . ALA A 1 98 ? 0.163 -15.420 -0.407 1.00 95.44 98 ALA A O 1
ATOM 775 N N . GLY A 1 99 ? 1.870 -14.427 0.652 1.00 94.56 99 GLY A N 1
ATOM 776 C CA . GLY A 1 99 ? 2.573 -13.978 -0.538 1.00 94.56 99 GLY A CA 1
ATOM 777 C C . GLY A 1 99 ? 1.902 -12.777 -1.191 1.00 94.56 99 GLY A C 1
ATOM 778 O O . GLY A 1 99 ? 1.900 -12.703 -2.420 1.00 94.56 99 GLY A O 1
ATOM 779 N N . VAL A 1 100 ? 1.316 -11.883 -0.398 1.00 96.00 100 VAL A N 1
ATOM 780 C CA . VAL A 1 100 ? 0.727 -10.616 -0.836 1.00 96.00 100 VAL A CA 1
ATOM 781 C C . VAL A 1 100 ? 1.443 -9.475 -0.130 1.00 96.00 100 VAL A C 1
ATOM 783 O O . VAL A 1 100 ? 1.600 -9.511 1.083 1.00 96.00 100 VAL A O 1
ATOM 786 N N . HIS A 1 101 ? 1.844 -8.463 -0.887 1.00 93.62 101 HIS A N 1
ATOM 787 C CA . HIS A 1 101 ? 2.360 -7.189 -0.392 1.00 93.62 101 HIS A CA 1
ATOM 788 C C . HIS A 1 101 ? 1.377 -6.096 -0.780 1.00 93.62 101 HIS A C 1
ATOM 790 O O . HIS A 1 101 ? 0.852 -6.128 -1.895 1.00 93.62 101 HIS A O 1
ATOM 796 N N . HIS A 1 102 ? 1.097 -5.162 0.121 1.00 95.12 102 HIS A N 1
ATOM 797 C CA . HIS A 1 102 ? 0.063 -4.158 -0.117 1.00 95.12 102 HIS A CA 1
ATOM 798 C C . HIS A 1 102 ? 0.561 -3.015 -1.006 1.00 95.12 102 HIS A C 1
ATOM 800 O O . HIS A 1 102 ? -0.149 -2.602 -1.921 1.00 95.12 102 HIS A O 1
ATOM 806 N N . SER A 1 103 ? 1.784 -2.533 -0.758 1.00 88.81 103 SER A N 1
ATOM 807 C CA . SER A 1 103 ? 2.524 -1.564 -1.584 1.00 88.81 103 SER A CA 1
ATOM 808 C C . SER A 1 103 ? 1.912 -0.158 -1.707 1.00 88.81 103 SER A C 1
ATOM 810 O O . SER A 1 103 ? 2.385 0.648 -2.502 1.00 88.81 103 SER A O 1
ATOM 812 N N . ASP A 1 104 ? 0.875 0.149 -0.928 1.00 90.81 104 ASP A N 1
ATOM 813 C CA . ASP A 1 104 ? 0.253 1.484 -0.836 1.00 90.81 104 ASP A CA 1
ATOM 814 C C . ASP A 1 104 ? -0.534 1.619 0.479 1.00 90.81 104 ASP A C 1
ATOM 816 O O . ASP A 1 104 ? -1.664 2.090 0.491 1.00 90.81 104 ASP A O 1
ATOM 820 N N . LEU A 1 105 ? 0.009 1.112 1.596 1.00 91.62 105 LEU A N 1
ATOM 821 C CA . LEU A 1 105 ? -0.675 1.227 2.888 1.00 91.62 105 LEU A CA 1
ATOM 822 C C . LEU A 1 105 ? -0.777 2.693 3.308 1.00 91.62 105 LEU A C 1
ATOM 824 O O . LEU A 1 105 ? 0.201 3.439 3.292 1.00 91.62 105 LEU A O 1
ATOM 828 N N . ARG A 1 106 ? -1.965 3.101 3.741 1.00 91.31 106 ARG A N 1
ATOM 829 C CA . ARG A 1 106 ? -2.230 4.439 4.271 1.00 91.31 106 ARG A CA 1
ATOM 830 C C . ARG A 1 106 ? -3.271 4.368 5.380 1.00 91.31 106 ARG A C 1
ATOM 832 O O . ARG A 1 106 ? -3.976 3.372 5.530 1.00 91.31 106 ARG A O 1
ATOM 839 N N . GLY A 1 107 ? -3.375 5.431 6.174 1.00 91.50 107 GLY A N 1
ATOM 840 C CA . GLY A 1 107 ? -4.353 5.497 7.259 1.00 91.50 107 GLY A CA 1
ATOM 841 C C . GLY A 1 107 ? -5.811 5.588 6.786 1.00 91.50 107 GLY A C 1
ATOM 842 O O . GLY A 1 107 ? -6.717 5.245 7.547 1.00 91.50 107 GLY A O 1
ATOM 843 N N . ASP A 1 108 ? -6.069 6.000 5.543 1.00 94.44 108 ASP A N 1
ATOM 844 C CA . ASP A 1 108 ? -7.401 5.993 4.927 1.00 94.44 108 ASP A CA 1
ATOM 845 C C . ASP A 1 108 ? -7.806 4.623 4.359 1.00 94.44 108 ASP A C 1
ATOM 847 O O . ASP A 1 108 ? -9.001 4.323 4.299 1.00 94.44 108 ASP A O 1
ATOM 851 N N . ASP A 1 109 ? -6.832 3.763 4.063 1.00 96.19 109 ASP A N 1
ATOM 852 C CA . ASP A 1 109 ? -7.036 2.381 3.609 1.00 96.19 109 ASP A CA 1
ATOM 853 C C . ASP A 1 109 ? -7.221 1.388 4.770 1.00 96.19 109 ASP A C 1
ATOM 855 O O . ASP A 1 109 ? -7.352 0.183 4.564 1.00 96.19 109 ASP A O 1
ATOM 859 N N . ILE A 1 110 ? -7.266 1.871 6.013 1.00 96.50 110 ILE A N 1
ATOM 860 C CA . ILE A 1 110 ? -7.477 1.046 7.205 1.00 96.50 110 ILE A CA 1
ATOM 861 C C . ILE A 1 110 ? -8.749 1.507 7.910 1.00 96.50 110 ILE A C 1
ATOM 863 O O . ILE A 1 110 ? -8.855 2.666 8.300 1.00 96.50 110 ILE A O 1
ATOM 867 N N . ILE A 1 111 ? -9.704 0.601 8.128 1.00 96.50 111 ILE A N 1
ATOM 868 C CA . ILE A 1 111 ? -10.901 0.864 8.940 1.00 96.50 111 ILE A CA 1
ATOM 869 C C . ILE A 1 111 ? -10.746 0.219 10.312 1.00 96.50 111 ILE A C 1
ATOM 871 O O . ILE A 1 111 ? -10.436 -0.965 10.418 1.00 96.50 111 ILE A O 1
ATOM 875 N N . VAL A 1 112 ? -11.040 0.990 11.356 1.00 95.25 112 VAL A N 1
ATOM 876 C CA . VAL A 1 112 ? -11.099 0.541 12.748 1.00 95.25 112 VAL A CA 1
ATOM 877 C C . VAL A 1 112 ? -12.550 0.597 13.223 1.00 95.25 112 VAL A C 1
ATOM 879 O O . VAL A 1 112 ? -13.200 1.642 13.146 1.00 95.25 112 VAL A O 1
ATOM 882 N N . ALA A 1 113 ? -13.070 -0.536 13.690 1.00 93.69 113 ALA A N 1
ATOM 883 C CA . ALA A 1 113 ? -14.419 -0.664 14.222 1.00 93.69 113 ALA A CA 1
ATOM 884 C C . ALA A 1 113 ? -14.635 0.218 15.454 1.00 93.69 113 ALA A C 1
ATOM 886 O O . ALA A 1 113 ? -13.756 0.354 16.308 1.00 93.69 113 ALA A O 1
ATOM 887 N N . ASP A 1 114 ? -15.848 0.751 15.589 1.00 84.06 114 ASP A N 1
ATOM 888 C CA . ASP A 1 114 ? -16.217 1.541 16.759 1.00 84.06 114 ASP A CA 1
ATOM 889 C C . ASP A 1 114 ? -16.115 0.698 18.043 1.00 84.06 114 ASP A C 1
ATOM 891 O O . ASP A 1 114 ? -16.700 -0.382 18.151 1.00 84.06 114 ASP A O 1
ATOM 895 N N . GLY A 1 115 ? -15.384 1.210 19.038 1.00 74.94 115 GLY A N 1
ATOM 896 C CA . GLY A 1 115 ? -15.299 0.614 20.375 1.00 74.94 115 GLY A CA 1
ATOM 897 C C . GLY A 1 115 ? -14.476 -0.672 20.482 1.00 74.94 115 GLY A C 1
ATOM 898 O O . GLY A 1 115 ? -14.552 -1.328 21.519 1.00 74.94 115 GLY A O 1
ATOM 899 N N . ASN A 1 116 ? -13.701 -1.035 19.456 1.00 65.06 116 ASN A N 1
ATOM 900 C CA . ASN A 1 116 ? -12.901 -2.257 19.461 1.00 65.06 116 ASN A CA 1
ATOM 901 C C . ASN A 1 116 ? -11.445 -1.955 19.839 1.00 65.06 116 ASN A C 1
ATOM 903 O O . ASN A 1 116 ? -10.730 -1.256 19.122 1.00 65.06 116 ASN A O 1
ATOM 907 N N . SER A 1 117 ? -11.023 -2.458 20.997 1.00 56.00 117 SER A N 1
ATOM 908 C CA . SER A 1 117 ? -9.678 -2.238 21.557 1.00 56.00 117 SER A CA 1
ATOM 909 C C . SER A 1 117 ? -8.836 -3.509 21.595 1.00 56.00 117 SER A C 1
ATOM 911 O O . SER A 1 117 ? -7.750 -3.498 22.158 1.00 56.00 117 SER A O 1
ATOM 913 N N . ASP A 1 118 ? -9.363 -4.597 21.044 1.00 58.38 118 ASP A N 1
ATOM 914 C CA . ASP A 1 118 ? -8.890 -5.970 21.211 1.00 58.38 118 ASP A CA 1
ATOM 915 C C . ASP A 1 118 ? -8.470 -6.611 19.875 1.00 58.38 118 ASP A C 1
ATOM 917 O O . ASP A 1 118 ? -8.336 -7.828 19.764 1.00 58.38 118 ASP A O 1
ATOM 921 N N . GLY A 1 119 ? -8.242 -5.788 18.847 1.00 60.84 119 GLY A N 1
ATOM 922 C CA . GLY A 1 119 ? -7.697 -6.203 17.550 1.00 60.84 119 GLY A CA 1
ATOM 923 C C . GLY A 1 119 ? -8.711 -6.840 16.598 1.00 60.84 119 GLY A C 1
ATOM 924 O O . GLY A 1 119 ? -8.455 -6.933 15.399 1.00 60.84 119 GLY A O 1
ATOM 925 N N . ASN A 1 120 ? -9.890 -7.221 17.094 1.00 75.94 120 ASN A N 1
ATOM 926 C CA . ASN A 1 120 ? -11.027 -7.528 16.238 1.00 75.94 120 ASN A CA 1
ATOM 927 C C . ASN A 1 120 ? -11.538 -6.235 15.587 1.00 75.94 120 ASN A C 1
ATOM 929 O O . ASN A 1 120 ? -11.517 -5.168 16.188 1.00 75.94 120 ASN A O 1
ATOM 933 N N . GLY A 1 121 ? -11.999 -6.309 14.340 1.00 89.25 121 GLY A N 1
ATOM 934 C CA . GLY A 1 121 ? -12.545 -5.136 13.653 1.00 89.25 121 GLY A CA 1
ATOM 935 C C . GLY A 1 121 ? -11.507 -4.121 13.168 1.00 89.25 121 GLY A C 1
ATOM 936 O O . GLY A 1 121 ? -11.798 -2.931 13.131 1.00 89.25 121 GLY A O 1
ATOM 937 N N . ILE A 1 122 ? -10.314 -4.579 12.793 1.00 95.50 122 ILE A N 1
ATOM 938 C CA . ILE A 1 122 ? -9.372 -3.805 11.978 1.00 95.50 122 ILE A CA 1
ATOM 939 C C . ILE A 1 122 ? -9.417 -4.391 10.574 1.00 95.50 122 ILE A C 1
ATOM 941 O O . ILE A 1 122 ? -9.195 -5.589 10.418 1.00 95.50 122 ILE A O 1
ATOM 945 N N . TRP A 1 123 ? -9.682 -3.570 9.564 1.00 96.62 123 TRP A N 1
ATOM 946 C CA . TRP A 1 123 ? -9.734 -4.011 8.173 1.00 96.62 123 TRP A CA 1
ATOM 947 C C . TRP A 1 123 ? -8.776 -3.222 7.298 1.00 96.62 123 TRP A C 1
ATOM 949 O O . TRP A 1 123 ? -8.786 -1.996 7.352 1.00 96.62 123 TRP A O 1
ATOM 959 N N . ILE A 1 124 ? -8.014 -3.926 6.462 1.00 96.56 124 ILE A N 1
ATOM 960 C CA . ILE A 1 124 ? -7.183 -3.329 5.409 1.00 96.56 124 ILE A CA 1
ATOM 961 C C . ILE A 1 124 ? -7.959 -3.352 4.084 1.00 96.56 124 ILE A C 1
ATOM 963 O O . ILE A 1 124 ? -8.598 -4.355 3.749 1.00 96.56 124 ILE A O 1
ATOM 967 N N . LEU A 1 125 ? -7.938 -2.234 3.362 1.00 95.31 125 LEU A N 1
ATOM 968 C CA . LEU A 1 125 ? -8.668 -1.963 2.121 1.00 95.31 125 LEU A CA 1
ATOM 969 C C . LEU A 1 125 ? -7.716 -1.646 0.966 1.00 95.31 125 LEU A C 1
ATOM 971 O O . LEU A 1 125 ? -6.532 -1.483 1.178 1.00 95.31 125 LEU A O 1
ATOM 975 N N . ASP A 1 126 ? -8.275 -1.509 -0.239 1.00 93.12 126 ASP A N 1
ATOM 976 C CA . ASP A 1 126 ? -7.588 -1.016 -1.444 1.00 93.12 126 ASP A CA 1
ATOM 977 C C . ASP A 1 126 ? -6.326 -1.808 -1.832 1.00 93.12 126 ASP A C 1
ATOM 979 O O . ASP A 1 126 ? -5.188 -1.346 -1.793 1.00 93.12 126 ASP A O 1
ATOM 983 N N . PHE A 1 127 ? -6.552 -3.025 -2.326 1.00 93.38 127 PHE A N 1
ATOM 984 C CA . PHE A 1 127 ? -5.489 -3.881 -2.854 1.00 93.38 127 PHE A CA 1
ATOM 985 C C . PHE A 1 127 ? -5.144 -3.558 -4.318 1.00 93.38 127 PHE A C 1
ATOM 987 O O . PHE A 1 127 ? -4.508 -4.371 -4.996 1.00 93.38 127 PHE A O 1
ATOM 994 N N . SER A 1 128 ? -5.535 -2.392 -4.843 1.00 86.25 128 SER A N 1
ATOM 995 C CA . SER A 1 128 ? -5.343 -2.053 -6.261 1.00 86.25 128 SER A CA 1
ATOM 996 C C . SER A 1 128 ? -3.871 -1.870 -6.659 1.00 86.25 128 SER A C 1
ATOM 998 O O . SER A 1 128 ? -3.521 -2.012 -7.838 1.00 86.25 128 SER A O 1
ATOM 1000 N N . HIS A 1 129 ? -3.012 -1.600 -5.674 1.00 85.94 129 HIS A N 1
ATOM 1001 C CA . HIS A 1 129 ? -1.557 -1.496 -5.801 1.00 85.94 129 HIS A CA 1
ATOM 1002 C C . HIS A 1 129 ? -0.805 -2.744 -5.319 1.00 85.94 129 HIS A C 1
ATOM 1004 O O . HIS A 1 129 ? 0.413 -2.827 -5.484 1.00 85.94 129 HIS A O 1
ATOM 1010 N N . SER A 1 130 ? -1.524 -3.733 -4.787 1.00 90.56 130 SER A N 1
ATOM 1011 C CA . SER A 1 130 ? -0.909 -4.918 -4.205 1.00 90.56 130 SER A CA 1
ATOM 1012 C C . SER A 1 130 ? -0.181 -5.774 -5.240 1.00 90.56 130 SER A C 1
ATOM 1014 O O . SER A 1 130 ? -0.556 -5.869 -6.416 1.00 90.56 130 SER A O 1
ATOM 1016 N N . CYS A 1 131 ? 0.873 -6.448 -4.789 1.00 86.31 131 CYS A N 1
ATOM 1017 C CA . CYS A 1 131 ? 1.634 -7.376 -5.609 1.00 86.31 131 CYS A CA 1
ATOM 1018 C C . CYS A 1 131 ? 1.737 -8.755 -4.952 1.00 86.31 131 CYS A C 1
ATOM 1020 O O . CYS A 1 131 ? 1.726 -8.916 -3.734 1.00 86.31 131 CYS A O 1
ATOM 1022 N N . ARG A 1 132 ? 1.787 -9.797 -5.789 1.00 87.94 132 ARG A N 1
ATOM 1023 C CA . ARG A 1 132 ? 1.909 -11.185 -5.331 1.00 87.94 132 ARG A CA 1
ATOM 1024 C C . ARG A 1 132 ? 3.363 -11.623 -5.383 1.00 87.94 132 ARG A C 1
ATOM 1026 O O . ARG A 1 132 ? 4.009 -11.446 -6.411 1.00 87.94 132 ARG A O 1
ATOM 1033 N N . ARG A 1 133 ? 3.830 -12.334 -4.356 1.00 80.88 133 ARG A N 1
ATOM 1034 C CA . ARG A 1 133 ? 5.176 -12.925 -4.267 1.00 80.88 133 ARG A CA 1
ATOM 1035 C C . ARG A 1 133 ? 5.554 -13.735 -5.508 1.00 80.88 133 ARG A C 1
ATOM 1037 O O . ARG A 1 133 ? 6.695 -13.671 -5.939 1.00 80.88 133 ARG A O 1
ATOM 1044 N N . CYS A 1 134 ? 4.616 -14.464 -6.121 1.00 75.88 134 CYS A N 1
ATOM 1045 C CA . CYS A 1 134 ? 4.882 -15.237 -7.344 1.00 75.88 134 CYS A CA 1
ATOM 1046 C C . CYS A 1 134 ? 5.239 -14.379 -8.572 1.00 75.88 134 CYS A C 1
ATOM 1048 O O . CYS A 1 134 ? 5.684 -14.921 -9.579 1.00 75.88 134 CYS A O 1
ATOM 1050 N N . ARG A 1 135 ? 5.034 -13.060 -8.497 1.00 75.81 135 ARG A N 1
ATOM 1051 C CA . ARG A 1 135 ? 5.387 -12.078 -9.527 1.00 75.81 135 ARG A CA 1
ATOM 1052 C C . ARG A 1 135 ? 6.651 -11.282 -9.173 1.00 75.81 135 ARG A C 1
ATOM 1054 O O . ARG A 1 135 ? 7.021 -10.400 -9.939 1.00 75.81 135 ARG A O 1
ATOM 1061 N N . LEU A 1 136 ? 7.294 -11.576 -8.040 1.00 71.50 136 LEU A N 1
ATOM 1062 C CA . LEU A 1 136 ? 8.459 -10.857 -7.527 1.00 71.50 136 LEU A CA 1
ATOM 1063 C C . LEU A 1 136 ? 9.681 -11.776 -7.438 1.00 71.50 136 LEU A C 1
ATOM 1065 O O . LEU A 1 136 ? 9.573 -12.963 -7.128 1.00 71.50 136 LEU A O 1
ATOM 1069 N N . THR A 1 137 ? 10.869 -11.208 -7.636 1.00 77.06 137 THR A N 1
ATOM 1070 C CA . THR A 1 137 ? 12.120 -11.858 -7.233 1.00 77.06 137 THR A CA 1
ATOM 1071 C C . THR A 1 137 ? 12.231 -11.906 -5.707 1.00 77.06 137 THR A C 1
ATOM 1073 O O . THR A 1 137 ? 11.530 -11.197 -4.980 1.00 77.06 137 THR A O 1
ATOM 1076 N N . LYS A 1 138 ? 13.161 -12.716 -5.188 1.00 74.31 138 LYS A N 1
ATOM 1077 C CA . LYS A 1 138 ? 13.430 -12.787 -3.744 1.00 74.31 138 LYS A CA 1
ATOM 1078 C C . LYS A 1 138 ? 13.791 -11.415 -3.155 1.00 74.31 138 LYS A C 1
ATOM 1080 O O . LYS A 1 138 ? 13.292 -11.064 -2.090 1.00 74.31 138 LYS A O 1
ATOM 1085 N N . THR A 1 139 ? 14.613 -10.638 -3.860 1.00 72.19 139 THR A N 1
ATOM 1086 C CA . THR A 1 139 ? 15.030 -9.293 -3.435 1.00 72.19 139 THR A CA 1
ATOM 1087 C C . THR A 1 139 ? 13.860 -8.312 -3.443 1.00 72.19 139 THR A C 1
ATOM 1089 O O . THR A 1 139 ? 13.668 -7.590 -2.471 1.00 72.19 139 THR A O 1
ATOM 1092 N N . GLN A 1 140 ? 13.022 -8.340 -4.484 1.00 72.12 140 GLN A N 1
ATOM 1093 C CA . GLN A 1 140 ? 11.818 -7.504 -4.559 1.00 72.12 140 GLN A CA 1
ATOM 1094 C C . GLN A 1 140 ? 10.813 -7.845 -3.455 1.00 72.12 140 GLN A C 1
ATOM 1096 O O . GLN A 1 140 ? 10.244 -6.948 -2.848 1.00 72.12 140 GLN A O 1
ATOM 1101 N N . CYS A 1 141 ? 10.634 -9.132 -3.153 1.00 72.31 141 CYS A N 1
ATOM 1102 C CA . CYS A 1 141 ? 9.788 -9.574 -2.048 1.00 72.31 141 CYS A CA 1
ATOM 1103 C C . CYS A 1 141 ? 10.298 -9.047 -0.698 1.00 72.31 141 CYS A C 1
ATOM 1105 O O . CYS A 1 141 ? 9.494 -8.624 0.125 1.00 72.31 141 CYS A O 1
ATOM 1107 N N . ALA A 1 142 ? 11.615 -9.072 -0.462 1.00 71.94 142 ALA A N 1
ATOM 1108 C CA . ALA A 1 142 ? 12.202 -8.539 0.766 1.00 71.94 142 ALA A CA 1
ATOM 1109 C C . ALA A 1 142 ? 12.034 -7.014 0.865 1.00 71.94 142 ALA A C 1
ATOM 1111 O O . ALA A 1 142 ? 11.702 -6.508 1.934 1.00 71.94 142 ALA A O 1
ATOM 1112 N N . TYR A 1 143 ? 12.214 -6.302 -0.253 1.00 72.56 143 TYR A N 1
ATOM 1113 C CA . TYR A 1 143 ? 12.000 -4.858 -0.331 1.00 72.56 143 TYR A CA 1
ATOM 1114 C C . TYR A 1 143 ? 10.541 -4.485 -0.047 1.00 72.56 143 TYR A C 1
ATOM 1116 O O . TYR A 1 143 ? 10.293 -3.702 0.861 1.00 72.56 143 TYR A O 1
ATOM 1124 N N . ALA A 1 144 ? 9.582 -5.101 -0.746 1.00 76.00 144 ALA A N 1
ATOM 1125 C CA . ALA A 1 144 ? 8.157 -4.825 -0.565 1.00 76.00 144 ALA A CA 1
ATOM 1126 C C . ALA A 1 144 ? 7.681 -5.155 0.861 1.00 76.00 144 ALA A C 1
ATOM 1128 O O . ALA A 1 144 ? 6.899 -4.415 1.446 1.00 76.00 144 ALA A O 1
ATOM 1129 N N . THR A 1 145 ? 8.206 -6.233 1.461 1.00 81.88 145 THR A N 1
ATOM 1130 C CA . THR A 1 145 ? 7.959 -6.541 2.877 1.00 81.88 145 THR A CA 1
ATOM 1131 C C . THR A 1 145 ? 8.483 -5.434 3.792 1.00 81.88 145 THR A C 1
ATOM 1133 O O . THR A 1 145 ? 7.781 -5.025 4.713 1.00 81.88 145 THR A O 1
ATOM 1136 N N . GLY A 1 146 ? 9.701 -4.943 3.549 1.00 76.00 146 GLY A N 1
ATOM 1137 C CA . GLY A 1 146 ? 10.274 -3.839 4.318 1.00 76.00 146 GLY A CA 1
ATOM 1138 C C . GLY A 1 146 ? 9.493 -2.533 4.160 1.00 76.00 146 GLY A C 1
ATOM 1139 O O . GLY A 1 146 ? 9.287 -1.836 5.148 1.00 76.00 146 GLY A O 1
ATOM 1140 N N . GLU A 1 147 ? 9.026 -2.234 2.947 1.00 83.12 147 GLU A N 1
ATOM 1141 C CA . GLU A 1 147 ? 8.246 -1.034 2.632 1.00 83.12 147 GLU A CA 1
ATOM 1142 C C . GLU A 1 147 ? 6.907 -1.015 3.377 1.00 83.12 147 GLU A C 1
ATOM 1144 O O . GLU A 1 147 ? 6.644 -0.064 4.110 1.00 83.12 147 GLU A O 1
ATOM 1149 N N . ASP A 1 148 ? 6.108 -2.087 3.286 1.00 90.81 148 ASP A N 1
ATOM 1150 C CA . ASP A 1 148 ? 4.826 -2.166 4.000 1.00 90.81 148 ASP A CA 1
ATOM 1151 C C . ASP A 1 148 ? 5.016 -1.982 5.522 1.00 90.81 148 ASP A C 1
ATOM 1153 O O . ASP A 1 148 ? 4.222 -1.313 6.186 1.00 90.81 148 ASP A O 1
ATOM 1157 N N . MET A 1 149 ? 6.086 -2.558 6.087 1.00 89.69 149 MET A N 1
ATOM 1158 C CA . MET A 1 149 ? 6.385 -2.451 7.520 1.00 89.69 149 MET A CA 1
ATOM 1159 C C . MET A 1 149 ? 6.852 -1.051 7.929 1.00 89.69 149 MET A C 1
ATOM 1161 O O . MET A 1 149 ? 6.455 -0.564 8.989 1.00 89.69 149 MET A O 1
ATOM 1165 N N . GLU A 1 150 ? 7.681 -0.389 7.120 1.00 82.81 150 GLU A N 1
ATOM 1166 C CA . GLU A 1 150 ? 8.128 0.970 7.435 1.00 82.81 150 GLU A CA 1
ATOM 1167 C C . GLU A 1 150 ? 6.983 1.975 7.315 1.00 82.81 150 GLU A C 1
ATOM 1169 O O . GLU A 1 150 ? 6.851 2.849 8.169 1.00 82.81 150 GLU A O 1
ATOM 1174 N N . VAL A 1 151 ? 6.095 1.801 6.336 1.00 87.69 151 VAL A N 1
ATOM 1175 C CA . VAL A 1 151 ? 4.887 2.620 6.199 1.00 87.69 151 VAL A CA 1
ATOM 1176 C C . VAL A 1 151 ? 3.987 2.499 7.433 1.00 87.69 151 VAL A C 1
ATOM 1178 O O . VAL A 1 151 ? 3.544 3.519 7.965 1.00 87.69 151 VAL A O 1
ATOM 1181 N N . LEU A 1 152 ? 3.771 1.288 7.961 1.00 90.56 152 LEU A N 1
ATOM 1182 C CA . LEU A 1 152 ? 3.043 1.110 9.225 1.00 90.56 152 LEU A CA 1
ATOM 1183 C C . LEU A 1 152 ? 3.743 1.820 10.391 1.00 90.56 152 LEU A C 1
ATOM 1185 O O . LEU A 1 152 ? 3.097 2.574 11.120 1.00 90.56 152 LEU A O 1
ATOM 1189 N N . ASN A 1 153 ? 5.063 1.663 10.535 1.00 86.50 153 ASN A N 1
ATOM 1190 C CA . ASN A 1 153 ? 5.824 2.375 11.565 1.00 86.50 153 ASN A CA 1
ATOM 1191 C C . ASN A 1 153 ? 5.659 3.897 11.441 1.00 86.50 153 ASN A C 1
ATOM 1193 O O . ASN A 1 153 ? 5.515 4.588 12.450 1.00 86.50 153 ASN A O 1
ATOM 1197 N N . MET A 1 154 ? 5.676 4.427 10.216 1.00 81.88 154 MET A N 1
ATOM 1198 C CA . MET A 1 154 ? 5.496 5.850 9.946 1.00 81.88 154 MET A CA 1
ATOM 1199 C C . MET A 1 154 ? 4.112 6.333 10.381 1.00 81.88 154 MET A C 1
ATOM 1201 O O . MET A 1 154 ? 4.036 7.299 11.140 1.00 81.88 154 MET A O 1
ATOM 1205 N N . ILE A 1 155 ? 3.038 5.638 9.987 1.00 87.44 155 ILE A N 1
ATOM 1206 C CA . ILE A 1 155 ? 1.653 5.986 10.358 1.00 87.44 155 ILE A CA 1
ATOM 1207 C C . ILE A 1 155 ? 1.521 6.202 11.877 1.00 87.44 155 ILE A C 1
ATOM 1209 O O . ILE A 1 155 ? 0.883 7.162 12.313 1.00 87.44 155 ILE A O 1
ATOM 1213 N N . PHE A 1 156 ? 2.162 5.354 12.688 1.00 87.62 156 PHE A N 1
ATOM 1214 C CA . PHE A 1 156 ? 2.096 5.450 14.149 1.00 87.62 156 PHE A CA 1
ATOM 1215 C C . PHE A 1 156 ? 3.117 6.419 14.765 1.00 87.62 156 PHE A C 1
ATOM 1217 O O . PHE A 1 156 ? 2.778 7.106 15.726 1.00 87.62 156 PHE A O 1
ATOM 1224 N N . ARG A 1 157 ? 4.328 6.568 14.209 1.00 81.69 157 ARG A N 1
ATOM 1225 C CA . ARG A 1 157 ? 5.323 7.542 14.711 1.00 81.69 157 ARG A CA 1
ATOM 1226 C C . ARG A 1 157 ? 4.820 8.988 14.626 1.00 81.69 157 ARG A C 1
ATOM 1228 O O . ARG A 1 157 ? 5.020 9.750 15.567 1.00 81.69 157 ARG A O 1
ATOM 1235 N N . TYR A 1 158 ? 4.123 9.360 13.548 1.00 68.19 158 TYR A N 1
ATOM 1236 C CA . TYR A 1 158 ? 3.553 10.711 13.378 1.00 68.19 158 TYR A CA 1
ATOM 1237 C C . TYR A 1 158 ? 2.269 10.957 14.189 1.00 68.19 158 TYR A C 1
ATOM 1239 O O . TYR A 1 158 ? 1.703 12.055 14.175 1.00 68.19 158 TYR A O 1
ATOM 1247 N N . ALA A 1 159 ? 1.759 9.939 14.884 1.00 64.81 159 ALA A N 1
ATOM 1248 C CA . ALA A 1 159 ? 0.654 10.113 15.814 1.00 64.81 159 ALA A CA 1
ATOM 1249 C C . ALA A 1 159 ? 1.122 10.668 17.165 1.00 64.81 159 ALA A C 1
ATOM 1251 O O . ALA A 1 159 ? 0.383 11.432 17.787 1.00 64.81 159 ALA A O 1
ATOM 1252 N N . ASP A 1 160 ? 2.321 10.286 17.611 1.00 61.16 160 ASP A N 1
ATOM 1253 C CA . ASP A 1 160 ? 2.831 10.585 18.954 1.00 61.16 160 ASP A CA 1
ATOM 1254 C C . ASP A 1 160 ? 3.592 11.909 19.049 1.00 61.16 160 ASP A C 1
ATOM 1256 O O . ASP A 1 160 ? 3.746 12.444 20.147 1.00 61.16 160 ASP A O 1
ATOM 1260 N N . SER A 1 161 ? 4.028 12.480 17.925 1.00 56.84 161 SER A N 1
ATOM 1261 C CA . SER A 1 161 ? 4.529 13.847 17.930 1.00 56.84 161 SER A CA 1
ATOM 1262 C C . SER A 1 161 ? 3.349 14.829 17.990 1.00 56.84 161 SER A C 1
ATOM 1264 O O . SER A 1 161 ? 2.610 15.019 17.025 1.00 56.84 161 SER A O 1
ATOM 1266 N N . ASP A 1 162 ? 3.208 15.532 19.121 1.00 47.22 162 ASP A N 1
ATOM 1267 C CA . ASP A 1 162 ? 2.418 16.779 19.232 1.00 47.22 162 ASP A CA 1
ATOM 1268 C C . ASP A 1 162 ? 2.873 17.847 18.196 1.00 47.22 162 ASP A C 1
ATOM 1270 O O . ASP A 1 162 ? 2.233 18.878 18.000 1.00 47.22 162 ASP A O 1
ATOM 1274 N N . GLU A 1 163 ? 3.960 17.580 17.465 1.00 43.69 163 GLU A N 1
ATOM 1275 C CA . GLU A 1 163 ? 4.549 18.386 16.397 1.00 43.69 163 GLU A CA 1
ATOM 1276 C C . GLU A 1 163 ? 3.804 18.330 15.053 1.00 43.69 163 GLU A C 1
ATOM 1278 O O . GLU A 1 163 ? 4.356 18.766 14.042 1.00 43.69 163 GLU A O 1
ATOM 1283 N N . ARG A 1 164 ? 2.527 17.922 14.991 1.00 44.28 164 ARG A N 1
ATOM 1284 C CA . ARG A 1 164 ? 1.707 18.221 13.790 1.00 44.28 164 ARG A CA 1
ATOM 1285 C C . ARG A 1 164 ? 1.555 19.729 13.534 1.00 44.28 164 ARG A C 1
ATOM 1287 O O . ARG A 1 164 ? 0.992 20.123 12.512 1.00 44.28 164 ARG A O 1
ATOM 1294 N N . HIS A 1 165 ? 2.030 20.578 14.446 1.00 42.06 165 HIS A N 1
ATOM 1295 C CA . HIS A 1 165 ? 2.019 22.030 14.300 1.00 42.06 165 HIS A CA 1
ATOM 1296 C C . HIS A 1 165 ? 3.393 22.691 14.122 1.00 42.06 165 HIS A C 1
ATOM 1298 O O . HIS A 1 165 ? 3.409 23.873 13.789 1.00 42.06 165 HIS A O 1
ATOM 1304 N N . GLU A 1 166 ? 4.516 21.968 14.238 1.00 41.03 166 GLU A N 1
ATOM 1305 C CA . GLU A 1 166 ? 5.855 22.572 14.055 1.00 41.03 166 GLU A CA 1
ATOM 1306 C C . GLU A 1 166 ? 6.876 21.717 13.283 1.00 41.03 166 GLU A C 1
ATOM 1308 O O . GLU A 1 166 ? 7.856 22.278 12.793 1.00 41.03 166 GLU A O 1
ATOM 1313 N N . ALA A 1 167 ? 6.659 20.411 13.084 1.00 44.44 167 ALA A N 1
ATOM 1314 C CA . ALA A 1 167 ? 7.500 19.641 12.172 1.00 44.44 167 ALA A CA 1
ATOM 1315 C C . ALA A 1 167 ? 7.139 20.004 10.726 1.00 44.44 167 ALA A C 1
ATOM 1317 O O . ALA A 1 167 ? 5.977 19.890 10.324 1.00 44.44 167 ALA A O 1
ATOM 1318 N N . ASP A 1 168 ? 8.133 20.452 9.950 1.00 46.91 168 ASP A N 1
ATOM 1319 C CA . ASP A 1 168 ? 7.979 20.682 8.516 1.00 46.91 168 ASP A CA 1
ATOM 1320 C C . ASP A 1 168 ? 7.342 19.420 7.902 1.00 46.91 168 ASP A C 1
ATOM 1322 O O . ASP A 1 168 ? 7.924 18.334 8.016 1.00 46.91 168 ASP A O 1
ATOM 1326 N N . PRO A 1 169 ? 6.168 19.516 7.247 1.00 44.91 169 PRO A N 1
ATOM 1327 C CA . PRO A 1 169 ? 5.533 18.393 6.559 1.00 44.91 169 PRO A CA 1
ATOM 1328 C C . PRO A 1 169 ? 6.392 17.800 5.421 1.00 44.91 169 PRO A C 1
ATOM 1330 O O . PRO A 1 169 ? 5.895 16.970 4.659 1.00 44.91 169 PRO A O 1
ATOM 1333 N N . ASN A 1 170 ? 7.660 18.204 5.296 1.00 44.91 170 ASN A N 1
ATOM 1334 C CA . ASN A 1 170 ? 8.691 17.658 4.426 1.00 44.91 170 ASN A CA 1
ATOM 1335 C C . ASN A 1 170 ? 9.830 16.883 5.143 1.00 44.91 170 ASN A C 1
ATOM 1337 O O . ASN A 1 170 ? 10.599 16.235 4.444 1.00 44.91 170 ASN A O 1
ATOM 1341 N N . ASP A 1 171 ? 9.949 16.840 6.480 1.00 46.91 171 ASP A N 1
ATOM 1342 C CA . ASP A 1 171 ? 11.064 16.110 7.152 1.00 46.91 171 ASP A CA 1
ATOM 1343 C C . ASP A 1 171 ? 11.034 14.590 6.879 1.00 46.91 171 ASP A C 1
ATOM 1345 O O . ASP A 1 171 ? 12.054 13.909 6.759 1.00 46.91 171 ASP A O 1
ATOM 1349 N N . TRP A 1 172 ? 9.835 14.035 6.706 1.00 50.09 172 TRP A N 1
ATOM 1350 C CA . TRP A 1 172 ? 9.661 12.641 6.298 1.00 50.09 172 TRP A CA 1
ATOM 1351 C C . TRP A 1 172 ? 10.045 12.402 4.832 1.00 50.09 172 TRP A C 1
ATOM 1353 O O . TRP A 1 172 ? 10.545 11.327 4.499 1.00 50.09 172 TRP A O 1
ATOM 1363 N N . LYS A 1 173 ? 9.881 13.422 3.978 1.00 45.28 173 LYS A N 1
ATOM 1364 C CA . LYS A 1 173 ? 10.248 13.381 2.559 1.00 45.28 173 LYS A CA 1
ATOM 1365 C C . LYS A 1 173 ? 11.762 13.265 2.404 1.00 45.28 173 LYS A C 1
ATOM 1367 O O . LYS A 1 173 ? 12.221 12.453 1.611 1.00 45.28 173 LYS A O 1
ATOM 1372 N N . GLU A 1 174 ? 12.541 13.988 3.210 1.00 43.94 174 GLU A N 1
ATOM 1373 C CA . GLU A 1 174 ? 14.012 13.911 3.205 1.00 43.94 174 GLU A CA 1
ATOM 1374 C C . GLU A 1 174 ? 14.538 12.524 3.617 1.00 43.94 174 GLU A C 1
ATOM 1376 O O . GLU A 1 174 ? 15.485 12.005 3.016 1.00 43.94 174 GLU A O 1
ATOM 1381 N N . LYS A 1 175 ? 13.894 11.875 4.596 1.00 51.75 175 LYS A N 1
ATOM 1382 C CA . LYS A 1 175 ? 14.262 10.520 5.051 1.00 51.75 175 LYS A CA 1
ATOM 1383 C C . LYS A 1 175 ? 13.892 9.445 4.027 1.00 51.75 175 LYS A C 1
ATOM 1385 O O . LYS A 1 175 ? 14.703 8.555 3.769 1.00 51.75 175 LYS A O 1
ATOM 1390 N N . GLU A 1 176 ? 12.734 9.565 3.382 1.00 48.06 176 GLU A N 1
ATOM 1391 C CA . GLU A 1 176 ? 12.324 8.681 2.284 1.00 48.06 176 GLU A CA 1
ATOM 1392 C C . GLU A 1 176 ? 13.223 8.866 1.047 1.00 48.06 176 GLU A C 1
ATOM 1394 O O . GLU A 1 176 ? 13.672 7.882 0.460 1.00 48.06 176 GLU A O 1
ATOM 1399 N N . ILE A 1 177 ? 13.612 10.105 0.710 1.00 47.62 177 ILE A N 1
ATOM 1400 C CA . ILE A 1 177 ? 14.616 10.389 -0.332 1.00 47.62 177 ILE A CA 1
ATOM 1401 C C . ILE A 1 177 ? 15.937 9.707 -0.001 1.00 47.62 177 ILE A C 1
ATOM 1403 O O . ILE A 1 177 ? 16.528 9.087 -0.887 1.00 47.62 177 ILE A O 1
ATOM 1407 N N . ALA A 1 178 ? 16.416 9.803 1.242 1.00 51.16 178 ALA A N 1
ATOM 1408 C CA . ALA A 1 178 ? 17.662 9.172 1.667 1.00 51.16 178 ALA A CA 1
ATOM 1409 C C . ALA A 1 178 ? 17.587 7.636 1.577 1.00 51.16 178 ALA A C 1
ATOM 1411 O O . ALA A 1 178 ? 18.552 6.997 1.153 1.00 51.16 178 ALA A O 1
ATOM 1412 N N . GLN A 1 179 ? 16.436 7.042 1.895 1.00 50.88 179 GLN A N 1
ATOM 1413 C CA . GLN A 1 179 ? 16.224 5.595 1.870 1.00 50.88 179 GLN A CA 1
ATOM 1414 C C . GLN A 1 179 ? 16.032 5.036 0.452 1.00 50.88 179 GLN A C 1
ATOM 1416 O O . GLN A 1 179 ? 16.640 4.019 0.108 1.00 50.88 179 GLN A O 1
ATOM 1421 N N . LEU A 1 180 ? 15.273 5.722 -0.408 1.00 48.78 180 LEU A N 1
ATOM 1422 C CA . LEU A 1 180 ? 15.137 5.391 -1.833 1.00 48.78 180 LEU A CA 1
ATOM 1423 C C . LEU A 1 180 ? 16.467 5.591 -2.573 1.00 48.78 180 LEU A C 1
ATOM 1425 O O . LEU A 1 180 ? 16.864 4.770 -3.397 1.00 48.78 180 LEU A O 1
ATOM 1429 N N . THR A 1 181 ? 17.218 6.630 -2.200 1.00 49.22 181 THR A N 1
ATOM 1430 C CA . THR A 1 181 ? 18.602 6.867 -2.631 1.00 49.22 181 THR A CA 1
ATOM 1431 C C . THR A 1 181 ? 19.531 5.720 -2.249 1.00 49.22 181 THR A C 1
ATOM 1433 O O . THR A 1 181 ? 20.304 5.261 -3.090 1.00 49.22 181 THR A O 1
ATOM 1436 N N . ALA A 1 182 ? 19.488 5.279 -0.991 1.00 48.56 182 ALA A N 1
ATOM 1437 C CA . ALA A 1 182 ? 20.335 4.201 -0.494 1.00 48.56 182 ALA A CA 1
ATOM 1438 C C . ALA A 1 182 ? 19.960 2.856 -1.132 1.00 48.56 182 ALA A C 1
ATOM 1440 O O . ALA A 1 182 ? 20.841 2.074 -1.481 1.00 48.56 182 ALA A O 1
ATOM 1441 N N . SER A 1 183 ? 18.665 2.621 -1.356 1.00 46.72 183 SER A N 1
ATOM 1442 C CA . SER A 1 183 ? 18.160 1.419 -2.022 1.00 46.72 183 SER A CA 1
ATOM 1443 C C . SER A 1 183 ? 18.592 1.375 -3.488 1.00 46.72 183 SER A C 1
ATOM 1445 O O . SER A 1 183 ? 19.138 0.365 -3.922 1.00 46.72 183 SER A O 1
ATOM 1447 N N . ALA A 1 184 ? 18.466 2.480 -4.232 1.00 44.88 184 ALA A N 1
ATOM 1448 C CA . ALA A 1 184 ? 18.961 2.581 -5.608 1.00 44.88 184 ALA A CA 1
ATOM 1449 C C . ALA A 1 184 ? 20.489 2.380 -5.698 1.00 44.88 184 ALA A C 1
ATOM 1451 O O . ALA A 1 184 ? 20.967 1.658 -6.572 1.00 44.88 184 ALA A O 1
ATOM 1452 N N . ALA A 1 185 ? 21.257 2.932 -4.749 1.00 42.75 185 ALA A N 1
ATOM 1453 C CA . ALA A 1 185 ? 22.705 2.721 -4.670 1.00 42.75 185 ALA A CA 1
ATOM 1454 C C . ALA A 1 185 ? 23.089 1.263 -4.339 1.00 42.75 185 ALA A C 1
ATOM 1456 O O . ALA A 1 185 ? 24.114 0.777 -4.814 1.00 42.75 185 ALA A O 1
ATOM 1457 N N . GLY A 1 186 ? 22.265 0.550 -3.563 1.00 39.53 186 GLY A N 1
ATOM 1458 C CA . GLY A 1 186 ? 22.444 -0.873 -3.255 1.00 39.53 186 GLY A CA 1
ATOM 1459 C C . GLY A 1 186 ? 22.177 -1.810 -4.440 1.00 39.53 186 GLY A C 1
ATOM 1460 O O . GLY A 1 186 ? 22.780 -2.876 -4.519 1.00 39.53 186 GLY A O 1
ATOM 1461 N N . TYR A 1 187 ? 21.334 -1.410 -5.398 1.00 40.25 187 TYR A N 1
ATOM 1462 C CA . TYR A 1 187 ? 21.127 -2.166 -6.641 1.00 40.25 187 TYR A CA 1
ATOM 1463 C C . TYR A 1 187 ? 22.283 -2.004 -7.641 1.00 40.25 187 TYR A C 1
ATOM 1465 O O . TYR A 1 187 ? 22.533 -2.919 -8.418 1.00 40.25 187 TYR A O 1
ATOM 1473 N N . ALA A 1 188 ? 23.036 -0.899 -7.591 1.00 37.09 188 ALA A N 1
ATOM 1474 C CA . ALA A 1 188 ? 24.205 -0.678 -8.451 1.00 37.09 188 ALA A CA 1
ATOM 1475 C C . ALA A 1 188 ? 25.434 -1.535 -8.071 1.00 37.09 188 ALA A C 1
ATOM 1477 O O . ALA A 1 188 ? 26.386 -1.621 -8.843 1.00 37.09 188 ALA A O 1
ATOM 1478 N N . THR A 1 189 ? 25.437 -2.160 -6.888 1.00 35.34 189 THR A N 1
ATOM 1479 C CA . THR A 1 189 ? 26.557 -2.978 -6.384 1.00 35.34 189 THR A CA 1
ATOM 1480 C C . THR A 1 189 ? 26.287 -4.483 -6.414 1.00 35.34 189 THR A C 1
ATOM 1482 O O . THR A 1 189 ? 27.215 -5.271 -6.218 1.00 35.34 189 THR A O 1
ATOM 1485 N N . ALA A 1 190 ? 25.049 -4.904 -6.684 1.00 35.06 190 ALA A N 1
ATOM 1486 C CA . ALA A 1 190 ? 24.697 -6.308 -6.857 1.00 35.06 190 ALA A CA 1
ATOM 1487 C C . ALA A 1 190 ? 25.026 -6.739 -8.294 1.00 35.06 190 ALA A C 1
ATOM 1489 O O . ALA A 1 190 ? 24.246 -6.524 -9.218 1.00 35.06 190 ALA A O 1
ATOM 1490 N N . GLY A 1 191 ? 26.229 -7.292 -8.459 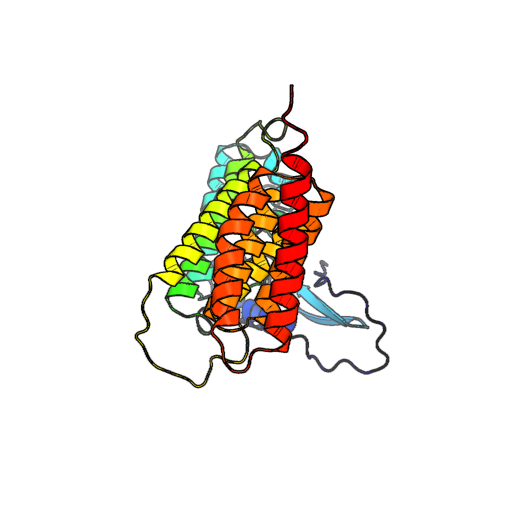1.00 33.91 191 GLY A N 1
ATOM 1491 C CA . GLY A 1 191 ? 26.763 -7.760 -9.732 1.00 33.91 191 GLY A CA 1
ATOM 1492 C C . GLY A 1 191 ? 25.856 -8.745 -10.469 1.00 33.91 191 GLY A C 1
ATOM 1493 O O . GLY A 1 191 ? 25.116 -9.529 -9.873 1.00 33.91 191 GLY A O 1
ATOM 1494 N N . GLU A 1 192 ? 25.964 -8.665 -11.790 1.00 40.31 192 GLU A N 1
ATOM 1495 C CA . GLU A 1 192 ? 25.418 -9.571 -12.789 1.00 40.31 192 GLU A CA 1
ATOM 1496 C C . GLU A 1 192 ? 25.846 -11.020 -12.511 1.00 40.31 192 GLU A C 1
ATOM 1498 O O . GLU A 1 192 ? 26.924 -11.434 -12.913 1.00 40.31 192 GLU A O 1
ATOM 1503 N N . ASP A 1 193 ? 25.016 -11.805 -11.832 1.00 39.03 193 ASP A N 1
ATOM 1504 C CA . ASP A 1 193 ? 25.063 -13.264 -11.947 1.00 39.03 193 ASP A CA 1
ATOM 1505 C C . ASP A 1 193 ? 23.727 -13.861 -11.486 1.00 39.03 193 ASP A C 1
ATOM 1507 O O . ASP A 1 193 ? 23.405 -13.864 -10.302 1.00 39.03 193 ASP A O 1
ATOM 1511 N N . GLU A 1 194 ? 22.927 -14.292 -12.469 1.00 36.97 194 GLU A N 1
ATOM 1512 C CA . GLU A 1 194 ? 22.052 -15.484 -12.485 1.00 36.97 194 GLU A CA 1
ATOM 1513 C C . GLU A 1 194 ? 20.861 -15.311 -13.458 1.00 36.97 194 GLU A C 1
ATOM 1515 O O . GLU A 1 194 ? 19.806 -14.758 -13.156 1.00 36.97 194 GLU A O 1
ATOM 1520 N N . LEU A 1 195 ? 21.108 -15.784 -14.685 1.00 33.72 195 LEU A N 1
ATOM 1521 C CA . LEU A 1 195 ? 20.256 -16.555 -15.608 1.00 33.72 195 LEU A CA 1
ATOM 1522 C C . LEU A 1 195 ? 18.713 -16.556 -15.413 1.00 33.72 195 LEU A C 1
ATOM 1524 O O . LEU A 1 195 ? 18.216 -17.139 -14.459 1.00 33.72 195 LEU A O 1
ATOM 1528 N N . TYR A 1 196 ? 17.960 -16.013 -16.390 1.00 33.88 196 TYR A N 1
ATOM 1529 C CA . TYR A 1 196 ? 16.895 -16.660 -17.213 1.00 33.88 196 TYR A CA 1
ATOM 1530 C C . TYR A 1 196 ? 16.101 -15.584 -18.015 1.00 33.88 196 TYR A C 1
ATOM 1532 O O . TYR A 1 196 ? 15.646 -14.616 -17.403 1.00 33.88 196 TYR A O 1
ATOM 1540 N N . PRO A 1 197 ? 15.888 -15.693 -19.353 1.00 36.19 197 PRO A N 1
ATOM 1541 C CA . PRO A 1 197 ? 15.537 -14.518 -20.172 1.00 36.19 197 PRO A CA 1
ATOM 1542 C C . PRO A 1 197 ? 14.060 -14.332 -20.580 1.00 36.19 197 PRO A C 1
ATOM 1544 O O . PRO A 1 197 ? 13.749 -13.306 -21.173 1.00 36.19 197 PRO A O 1
ATOM 1547 N N . GLU A 1 198 ? 13.119 -15.242 -20.304 1.00 30.83 198 GLU A N 1
ATOM 1548 C CA . GLU A 1 198 ? 11.862 -15.263 -21.094 1.00 30.83 198 GLU A CA 1
ATOM 1549 C C . GLU A 1 198 ? 10.576 -14.740 -20.420 1.00 30.83 198 GLU A C 1
ATOM 1551 O O . GLU A 1 198 ? 9.498 -14.831 -20.999 1.00 30.83 198 GLU A O 1
ATOM 1556 N N . SER A 1 199 ? 10.643 -14.114 -19.242 1.00 34.47 199 SER A N 1
ATOM 1557 C CA . SER A 1 199 ? 9.443 -13.566 -18.564 1.00 34.47 199 SER A CA 1
ATOM 1558 C C . SER A 1 199 ? 9.539 -12.089 -18.158 1.00 34.47 199 SER A C 1
ATOM 1560 O O . SER A 1 199 ? 8.613 -11.549 -17.552 1.00 34.47 199 SER A O 1
ATOM 1562 N N . ARG A 1 200 ? 10.627 -11.402 -18.530 1.00 35.22 200 ARG A N 1
ATOM 1563 C CA . ARG A 1 200 ? 10.972 -10.061 -18.021 1.00 35.22 200 ARG A CA 1
ATOM 1564 C C . ARG A 1 200 ? 10.163 -8.900 -18.618 1.00 35.22 200 ARG A C 1
ATOM 1566 O O . ARG A 1 200 ? 10.146 -7.821 -18.041 1.00 35.22 200 ARG A O 1
ATOM 1573 N N . ALA A 1 201 ? 9.487 -9.095 -19.749 1.00 29.30 201 ALA A N 1
ATOM 1574 C CA . ALA A 1 201 ? 8.975 -7.976 -20.548 1.00 29.30 201 ALA A CA 1
ATOM 1575 C C . ALA A 1 201 ? 7.551 -7.497 -20.206 1.00 29.30 201 ALA A C 1
ATOM 1577 O O . ALA A 1 201 ? 7.112 -6.502 -20.774 1.00 29.30 201 ALA A O 1
ATOM 1578 N N . ALA A 1 202 ? 6.798 -8.181 -19.335 1.00 31.97 202 ALA A N 1
ATOM 1579 C CA . ALA A 1 202 ? 5.352 -7.954 -19.316 1.00 31.97 202 ALA A CA 1
ATOM 1580 C C . ALA A 1 202 ? 4.810 -6.980 -18.261 1.00 31.97 202 ALA A C 1
ATOM 1582 O O . ALA A 1 202 ? 3.892 -6.261 -18.633 1.00 31.97 202 ALA A O 1
ATOM 1583 N N . TYR A 1 203 ? 5.257 -6.926 -16.993 1.00 40.69 203 TYR A N 1
ATOM 1584 C CA . TYR A 1 203 ? 4.398 -6.230 -16.006 1.00 40.69 203 TYR A CA 1
ATOM 1585 C C . TYR A 1 203 ? 4.974 -5.503 -14.791 1.00 40.69 203 TYR A C 1
ATOM 1587 O O . TYR A 1 203 ? 4.192 -4.808 -14.154 1.00 40.69 203 TYR A O 1
ATOM 1595 N N . PHE A 1 204 ? 6.263 -5.556 -14.459 1.00 37.97 204 PHE A N 1
ATOM 1596 C CA . PHE A 1 204 ? 6.803 -4.693 -13.396 1.00 37.97 204 PHE A CA 1
ATOM 1597 C C . PHE A 1 204 ? 8.252 -4.340 -13.698 1.00 37.97 204 PHE A C 1
ATOM 1599 O O . PHE A 1 204 ? 9.013 -5.191 -14.165 1.00 37.97 204 PHE A O 1
ATOM 1606 N N . PRO A 1 205 ? 8.648 -3.087 -13.491 1.00 40.50 205 PRO A N 1
ATOM 1607 C CA . PRO A 1 205 ? 9.837 -2.589 -14.121 1.00 40.50 205 PRO A CA 1
ATOM 1608 C C . PRO A 1 205 ? 11.044 -2.964 -13.271 1.00 40.50 205 PRO A C 1
ATOM 1610 O O . PRO A 1 205 ? 11.175 -2.587 -12.111 1.00 40.50 205 PRO A O 1
ATOM 1613 N N . THR A 1 206 ? 11.906 -3.788 -13.846 1.00 50.31 206 THR A N 1
ATOM 1614 C CA . THR A 1 206 ? 13.029 -4.410 -13.142 1.00 50.31 206 THR A CA 1
ATOM 1615 C C . THR A 1 206 ? 14.285 -3.527 -13.135 1.00 50.31 206 THR A C 1
ATOM 1617 O O . THR A 1 206 ? 15.365 -4.037 -12.853 1.00 50.31 206 THR A O 1
ATOM 1620 N N . SER A 1 207 ? 14.165 -2.233 -13.449 1.00 64.88 207 SER A N 1
ATOM 1621 C CA . SER A 1 207 ? 15.280 -1.285 -13.521 1.00 64.88 207 SER A CA 1
ATOM 1622 C C . SER A 1 207 ? 15.146 -0.151 -12.506 1.00 64.88 207 SER A C 1
ATOM 1624 O O . SER A 1 207 ? 14.047 0.337 -12.224 1.00 64.88 207 SER A O 1
ATOM 1626 N N . ALA A 1 208 ? 16.290 0.300 -11.979 1.00 61.31 208 ALA A N 1
ATOM 1627 C CA . ALA A 1 208 ? 16.393 1.473 -11.108 1.00 61.31 208 ALA A CA 1
ATOM 1628 C C . ALA A 1 208 ? 15.725 2.708 -11.737 1.00 61.31 208 ALA A C 1
ATOM 1630 O O . ALA A 1 208 ? 15.125 3.514 -11.027 1.00 61.31 208 ALA A O 1
ATOM 1631 N N . VAL A 1 209 ? 15.746 2.792 -13.073 1.00 70.88 209 VAL A N 1
ATOM 1632 C CA . VAL A 1 209 ? 15.036 3.790 -13.878 1.00 70.88 209 VAL A CA 1
ATOM 1633 C C . VAL A 1 209 ? 13.572 3.913 -13.475 1.00 70.88 209 VAL A C 1
ATOM 1635 O O . VAL A 1 209 ? 13.086 5.021 -13.281 1.00 70.88 209 VAL A O 1
ATOM 1638 N N . VAL A 1 210 ? 12.838 2.817 -13.306 1.00 66.88 210 VAL A N 1
ATOM 1639 C CA . VAL A 1 210 ? 11.394 2.959 -13.091 1.00 66.88 210 VAL A CA 1
ATOM 1640 C C . VAL A 1 210 ? 11.027 3.190 -11.635 1.00 66.88 210 VAL A C 1
ATOM 1642 O O . VAL A 1 210 ? 10.079 3.928 -11.379 1.00 66.88 210 VAL A O 1
ATOM 1645 N N . LEU A 1 211 ? 11.812 2.668 -10.690 1.00 67.56 211 LEU A N 1
ATOM 1646 C CA . LEU A 1 211 ? 11.689 3.062 -9.282 1.00 67.56 211 LEU A CA 1
ATOM 1647 C C . LEU A 1 211 ? 11.936 4.568 -9.119 1.00 67.56 211 LEU A C 1
ATOM 1649 O O . LEU A 1 211 ? 11.169 5.262 -8.457 1.00 67.56 211 LEU A O 1
ATOM 1653 N N . LEU A 1 212 ? 12.965 5.096 -9.784 1.00 70.38 212 LEU A N 1
ATOM 1654 C CA . LEU A 1 212 ? 13.263 6.525 -9.770 1.00 70.38 212 LEU A CA 1
ATOM 1655 C C . LEU A 1 212 ? 12.209 7.345 -10.516 1.00 70.38 212 LEU A C 1
ATOM 1657 O O . LEU A 1 212 ? 11.854 8.427 -10.058 1.00 70.38 212 LEU A O 1
ATOM 1661 N N . ARG A 1 213 ? 11.659 6.835 -11.622 1.00 78.12 213 ARG A N 1
ATOM 1662 C CA . ARG A 1 213 ? 10.575 7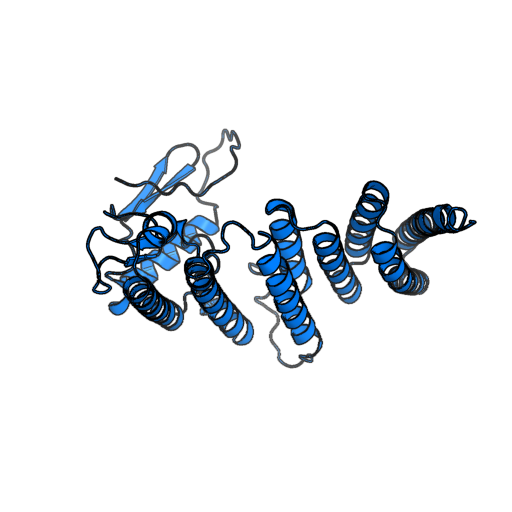.499 -12.359 1.00 78.12 213 ARG A CA 1
ATOM 1663 C C . ARG A 1 213 ? 9.306 7.608 -11.512 1.00 78.12 213 ARG A C 1
ATOM 1665 O O . ARG A 1 213 ? 8.695 8.674 -11.480 1.00 78.12 213 ARG A O 1
ATOM 1672 N N . ASP A 1 214 ? 8.931 6.541 -10.813 1.00 68.44 214 ASP A N 1
ATOM 1673 C CA . ASP A 1 214 ? 7.765 6.547 -9.928 1.00 68.44 214 ASP A CA 1
ATOM 1674 C C . ASP A 1 214 ? 7.977 7.481 -8.727 1.00 68.44 214 ASP A C 1
ATOM 1676 O O . ASP A 1 214 ? 7.116 8.311 -8.429 1.00 68.44 214 ASP A O 1
ATOM 1680 N N . ALA A 1 215 ? 9.175 7.458 -8.130 1.00 67.12 215 ALA A N 1
ATOM 1681 C CA . ALA A 1 215 ? 9.556 8.390 -7.072 1.00 67.12 215 ALA A CA 1
ATOM 1682 C C . ALA A 1 215 ? 9.462 9.856 -7.531 1.00 67.12 215 ALA A C 1
ATOM 1684 O O . ALA A 1 215 ? 8.869 10.675 -6.835 1.00 67.12 215 ALA A O 1
ATOM 1685 N N . VAL A 1 216 ? 9.965 10.198 -8.724 1.00 75.62 216 VAL A N 1
ATOM 1686 C CA . VAL A 1 216 ? 9.849 11.557 -9.287 1.00 75.62 216 VAL A CA 1
ATOM 1687 C C . VAL A 1 216 ? 8.381 11.984 -9.404 1.00 75.62 216 VAL A C 1
ATOM 1689 O O . VAL A 1 216 ? 8.010 13.048 -8.908 1.00 75.62 216 VAL A O 1
ATOM 1692 N N . VAL A 1 217 ? 7.522 11.142 -9.991 1.00 74.19 217 VAL A N 1
ATOM 1693 C CA . VAL A 1 217 ? 6.089 11.448 -10.165 1.00 74.19 217 VAL A CA 1
ATOM 1694 C C . VAL A 1 217 ? 5.375 11.600 -8.820 1.00 74.19 217 VAL A C 1
ATOM 1696 O O . VAL A 1 217 ? 4.540 12.496 -8.652 1.00 74.19 217 VAL A O 1
ATOM 1699 N N . ARG A 1 218 ? 5.688 10.738 -7.850 1.00 64.69 218 ARG A N 1
ATOM 1700 C CA . ARG A 1 218 ? 5.111 10.780 -6.504 1.00 64.69 218 ARG A CA 1
ATOM 1701 C C . ARG A 1 218 ? 5.511 12.064 -5.777 1.00 64.69 218 ARG A C 1
ATOM 1703 O O . ARG A 1 218 ? 4.642 12.761 -5.257 1.00 64.69 218 ARG A O 1
ATOM 1710 N N . PHE A 1 219 ? 6.790 12.428 -5.815 1.00 61.81 219 PHE A N 1
ATOM 1711 C CA . PHE A 1 219 ? 7.297 13.636 -5.161 1.00 61.81 219 PHE A CA 1
ATOM 1712 C C . PHE A 1 219 ? 6.758 14.923 -5.789 1.00 61.81 219 PHE A C 1
ATOM 1714 O O . PHE A 1 219 ? 6.391 15.848 -5.064 1.00 61.81 219 PHE A O 1
ATOM 1721 N N . GLU A 1 220 ? 6.624 14.979 -7.113 1.00 68.25 220 GLU A N 1
ATOM 1722 C CA . GLU A 1 220 ? 5.999 16.115 -7.799 1.00 68.25 220 GLU A CA 1
ATOM 1723 C C . GLU A 1 220 ? 4.533 16.305 -7.392 1.00 68.25 220 GLU A C 1
ATOM 1725 O O . GLU A 1 220 ? 4.096 17.428 -7.137 1.00 68.25 220 GLU A O 1
ATOM 1730 N N . ARG A 1 221 ? 3.769 15.211 -7.279 1.00 67.19 221 ARG A N 1
ATOM 1731 C CA . ARG A 1 221 ? 2.355 15.255 -6.865 1.00 67.19 221 ARG A CA 1
ATOM 1732 C C . ARG A 1 221 ? 2.166 15.689 -5.418 1.00 67.19 221 ARG A C 1
ATOM 1734 O O . ARG A 1 221 ? 1.172 16.340 -5.109 1.00 67.19 221 ARG A O 1
ATOM 1741 N N . LEU A 1 222 ? 3.103 15.332 -4.546 1.00 53.94 222 LEU A N 1
ATOM 1742 C CA . LEU A 1 222 ? 3.063 15.647 -3.117 1.00 53.94 222 LEU A CA 1
ATOM 1743 C C . LEU A 1 222 ? 3.647 17.031 -2.786 1.00 53.94 222 LEU A C 1
ATOM 1745 O O . LEU A 1 222 ? 3.800 17.366 -1.608 1.00 53.94 222 LEU A O 1
ATOM 1749 N N . GLY A 1 223 ? 4.001 17.828 -3.801 1.00 56.72 223 GLY A N 1
ATOM 1750 C CA . GLY A 1 223 ? 4.624 19.137 -3.612 1.00 56.72 223 GLY A CA 1
ATOM 1751 C C . GLY A 1 223 ? 5.978 19.035 -2.909 1.00 56.72 223 GLY A C 1
ATOM 1752 O O . GLY A 1 223 ? 6.243 19.793 -1.979 1.00 56.72 223 GLY A O 1
ATOM 1753 N N . GLY A 1 224 ? 6.794 18.040 -3.268 1.00 55.91 224 GLY A N 1
ATOM 1754 C CA . GLY A 1 224 ? 8.164 17.896 -2.774 1.00 55.91 224 GLY A CA 1
ATOM 1755 C C . GLY A 1 224 ? 9.012 19.136 -3.065 1.00 55.91 224 GLY A C 1
ATOM 1756 O O . GLY A 1 224 ? 8.739 19.883 -4.011 1.00 55.91 224 GLY A O 1
ATOM 1757 N N . HIS A 1 225 ? 10.039 19.369 -2.246 1.00 60.28 225 HIS A N 1
ATOM 1758 C CA . HIS A 1 225 ? 10.912 20.519 -2.432 1.00 60.28 225 HIS A CA 1
ATOM 1759 C C . HIS A 1 225 ? 11.595 20.436 -3.806 1.00 60.28 225 HIS A C 1
ATOM 1761 O O . HIS A 1 225 ? 12.005 19.366 -4.261 1.00 60.28 225 HIS A O 1
ATOM 1767 N N . ALA A 1 226 ? 11.729 21.570 -4.495 1.00 61.44 226 ALA A N 1
ATOM 1768 C CA . ALA A 1 226 ? 12.250 21.587 -5.864 1.00 61.44 226 ALA A CA 1
ATOM 1769 C C . ALA A 1 226 ? 13.674 21.004 -5.967 1.00 61.44 226 ALA A C 1
ATOM 1771 O O . ALA A 1 226 ? 14.034 20.428 -6.992 1.00 61.44 226 ALA A O 1
ATOM 1772 N N . ALA A 1 227 ? 14.473 21.130 -4.901 1.00 58.62 227 ALA A N 1
ATOM 1773 C CA . ALA A 1 227 ? 15.812 20.544 -4.823 1.00 58.62 227 ALA A CA 1
ATOM 1774 C C . ALA A 1 227 ? 15.784 19.003 -4.799 1.00 58.62 227 ALA A C 1
ATOM 1776 O O . ALA A 1 227 ? 16.629 18.364 -5.423 1.00 58.62 227 ALA A O 1
ATOM 1777 N N . ASP A 1 228 ? 14.779 18.415 -4.156 1.00 61.50 228 ASP A N 1
ATOM 1778 C CA . ASP A 1 228 ? 14.646 16.969 -3.991 1.00 61.50 228 ASP A CA 1
ATOM 1779 C C . ASP A 1 228 ? 14.178 16.289 -5.272 1.00 61.50 228 ASP A C 1
ATOM 1781 O O . ASP A 1 228 ? 14.749 15.292 -5.716 1.00 61.50 228 ASP A O 1
ATOM 1785 N N . VAL A 1 229 ? 13.172 16.881 -5.921 1.00 67.94 229 VAL A N 1
ATOM 1786 C CA . VAL A 1 229 ? 12.703 16.444 -7.241 1.00 67.94 229 VAL A CA 1
ATOM 1787 C C . VAL A 1 229 ? 13.844 16.537 -8.256 1.00 67.94 229 VAL A C 1
ATOM 1789 O O . VAL A 1 229 ? 14.022 15.634 -9.074 1.00 67.94 229 VAL A O 1
ATOM 1792 N N . ALA A 1 230 ? 14.669 17.587 -8.176 1.00 67.62 230 ALA A N 1
ATOM 1793 C CA . ALA A 1 230 ? 15.857 17.716 -9.011 1.00 67.62 230 ALA A CA 1
ATOM 1794 C C . ALA A 1 230 ? 16.890 16.614 -8.725 1.00 67.62 230 ALA A C 1
ATOM 1796 O O . ALA A 1 230 ? 17.420 16.038 -9.672 1.00 67.62 230 ALA A O 1
ATOM 1797 N N . ALA A 1 231 ? 17.142 16.267 -7.459 1.00 67.12 231 ALA A N 1
ATOM 1798 C CA . ALA A 1 231 ? 18.059 15.187 -7.090 1.00 67.12 231 ALA A CA 1
ATOM 1799 C C . ALA A 1 231 ? 17.569 13.800 -7.554 1.00 67.12 231 ALA A C 1
ATOM 1801 O O . ALA A 1 231 ? 18.369 12.990 -8.029 1.00 67.12 231 ALA A O 1
ATOM 1802 N N . LEU A 1 232 ? 16.263 13.529 -7.467 1.00 69.38 232 LEU A N 1
ATOM 1803 C CA . LEU A 1 232 ? 15.657 12.284 -7.954 1.00 69.38 232 LEU A CA 1
ATOM 1804 C C . LEU A 1 232 ? 15.709 12.182 -9.482 1.00 69.38 232 LEU A C 1
ATOM 1806 O O . LEU A 1 232 ? 16.155 11.166 -10.015 1.00 69.38 232 LEU A O 1
ATOM 1810 N N . ARG A 1 233 ? 15.333 13.250 -10.196 1.00 76.50 233 ARG A N 1
ATOM 1811 C CA . ARG A 1 233 ? 15.454 13.318 -11.662 1.00 76.50 233 ARG A CA 1
ATOM 1812 C C . ARG A 1 233 ? 16.904 13.200 -12.117 1.00 76.50 233 ARG A C 1
ATOM 1814 O O . ARG A 1 233 ? 17.186 12.566 -13.126 1.00 76.50 233 ARG A O 1
ATOM 1821 N N . PHE A 1 234 ? 17.835 13.756 -11.351 1.00 71.31 234 PHE A N 1
ATOM 1822 C CA . PHE A 1 234 ? 19.255 13.622 -11.629 1.00 71.31 234 PHE A CA 1
ATOM 1823 C C . PHE A 1 234 ? 19.708 12.151 -11.586 1.00 71.31 234 PHE A C 1
ATOM 1825 O O . PHE A 1 234 ? 20.363 11.682 -12.513 1.00 71.31 234 PHE A O 1
ATOM 1832 N N . LYS A 1 235 ? 19.303 11.395 -10.559 1.00 70.38 235 LYS A N 1
ATOM 1833 C CA . LYS A 1 235 ? 19.601 9.953 -10.458 1.00 70.38 235 LYS A CA 1
ATOM 1834 C C . LYS A 1 235 ? 18.900 9.123 -11.520 1.00 70.38 235 LYS A C 1
ATOM 1836 O O . LYS A 1 235 ? 19.479 8.167 -12.025 1.00 70.38 235 LYS A O 1
ATOM 1841 N N . LEU A 1 236 ? 17.667 9.491 -11.867 1.00 80.50 236 LEU A N 1
ATOM 1842 C CA . LEU A 1 236 ? 16.942 8.880 -12.976 1.00 80.50 236 LEU A CA 1
ATOM 1843 C C . LEU A 1 236 ? 17.744 9.016 -14.275 1.00 80.50 236 LEU A C 1
ATOM 1845 O O . LEU A 1 236 ? 17.940 8.030 -14.976 1.00 80.50 236 LEU A O 1
ATOM 1849 N N . ALA A 1 237 ? 18.260 10.214 -14.552 1.00 73.38 237 ALA A N 1
ATOM 1850 C CA . ALA A 1 237 ? 19.071 10.475 -15.733 1.00 73.38 237 ALA A CA 1
ATOM 1851 C C . ALA A 1 237 ? 20.413 9.716 -15.716 1.00 73.38 237 ALA A C 1
ATOM 1853 O O . ALA A 1 237 ? 20.833 9.219 -16.760 1.00 73.38 237 ALA A O 1
ATOM 1854 N N . GLU A 1 238 ? 21.060 9.559 -14.553 1.00 69.69 238 GLU A N 1
ATOM 1855 C CA . GLU A 1 238 ? 22.262 8.715 -14.424 1.00 69.69 238 GLU A CA 1
ATOM 1856 C C . GLU A 1 238 ? 21.975 7.253 -14.774 1.00 69.69 238 GLU A C 1
ATOM 1858 O O . GLU A 1 238 ? 22.721 6.647 -15.542 1.00 69.69 238 GLU A O 1
ATOM 1863 N N . HIS A 1 239 ? 20.881 6.693 -14.255 1.00 72.75 239 HIS A N 1
ATOM 1864 C CA . HIS A 1 239 ? 20.524 5.308 -14.544 1.00 72.75 239 HIS A CA 1
ATOM 1865 C C . HIS A 1 239 ? 20.087 5.103 -15.997 1.00 72.75 239 HIS A C 1
ATOM 1867 O O . HIS A 1 239 ? 20.532 4.141 -16.618 1.00 72.75 239 HIS A O 1
ATOM 1873 N N . LEU A 1 240 ? 19.320 6.035 -16.574 1.00 75.81 240 LEU A N 1
ATOM 1874 C CA . LEU A 1 240 ? 18.992 6.029 -18.006 1.00 75.81 240 LEU A CA 1
ATOM 1875 C C . LEU A 1 240 ? 20.258 6.069 -18.873 1.00 75.81 240 LEU A C 1
ATOM 1877 O O . LEU A 1 240 ? 20.364 5.329 -19.844 1.00 75.81 240 LEU A O 1
ATOM 1881 N N . SER A 1 241 ? 21.257 6.866 -18.476 1.00 68.81 241 SER A N 1
ATOM 1882 C CA . SER A 1 241 ? 22.547 6.935 -19.174 1.00 68.81 241 SER A CA 1
ATOM 1883 C C . SER A 1 241 ? 23.345 5.634 -19.059 1.00 68.81 241 SER A C 1
ATOM 1885 O O . SER A 1 241 ? 23.995 5.231 -20.017 1.00 68.81 241 SER A O 1
ATOM 1887 N N . SER A 1 242 ? 23.297 4.960 -17.903 1.00 67.00 242 SER A N 1
ATOM 1888 C CA . SER A 1 242 ? 23.954 3.658 -17.710 1.00 67.00 242 SER A CA 1
ATOM 1889 C C . SER A 1 242 ? 23.277 2.510 -18.467 1.00 67.00 242 SER A C 1
ATOM 1891 O O . SER A 1 242 ? 23.932 1.519 -18.772 1.00 67.00 242 SER A O 1
ATOM 1893 N N . GLU A 1 243 ? 21.987 2.656 -18.785 1.00 73.19 243 GLU A N 1
ATOM 1894 C CA . GLU A 1 243 ? 21.202 1.720 -19.604 1.00 73.19 243 GLU A CA 1
ATOM 1895 C C . GLU A 1 243 ? 21.227 2.084 -21.107 1.00 73.19 243 GLU A C 1
ATOM 1897 O O . GLU A 1 243 ? 20.499 1.484 -21.893 1.00 73.19 243 GLU A O 1
ATOM 1902 N N . ASP A 1 244 ? 22.078 3.041 -21.508 1.00 71.31 244 ASP A N 1
ATOM 1903 C CA . ASP A 1 244 ? 22.259 3.543 -22.883 1.00 71.31 244 ASP A CA 1
ATOM 1904 C C . ASP A 1 244 ? 21.000 4.200 -23.506 1.00 71.31 244 ASP A C 1
ATOM 1906 O O . ASP A 1 244 ? 20.934 4.445 -24.712 1.00 71.31 244 ASP A O 1
ATOM 1910 N N . ASP A 1 245 ? 20.007 4.578 -22.687 1.00 78.31 245 ASP A N 1
ATOM 1911 C CA . ASP A 1 245 ? 18.852 5.387 -23.106 1.00 78.31 245 ASP A CA 1
ATOM 1912 C C . ASP A 1 245 ? 19.177 6.887 -23.019 1.00 78.31 245 ASP A C 1
ATOM 1914 O O . ASP A 1 245 ? 18.649 7.666 -22.215 1.00 78.31 245 ASP A O 1
ATOM 1918 N N . LEU A 1 246 ? 20.126 7.297 -23.859 1.00 76.12 246 LEU A N 1
ATOM 1919 C CA . LEU A 1 246 ? 20.699 8.644 -23.848 1.00 76.12 246 LEU A CA 1
ATOM 1920 C C . LEU A 1 246 ? 19.688 9.727 -24.249 1.00 76.12 246 LEU A C 1
ATOM 1922 O O . LEU A 1 246 ? 19.809 10.872 -23.812 1.00 76.12 246 LEU A O 1
ATOM 1926 N N . SER A 1 247 ? 18.680 9.377 -25.054 1.00 77.38 247 SER A N 1
ATOM 1927 C CA . SER A 1 247 ? 17.630 10.319 -25.464 1.00 77.38 247 SER A CA 1
ATOM 1928 C C . SER A 1 247 ? 16.713 10.660 -24.293 1.00 77.38 247 SER A C 1
ATOM 1930 O O . SER A 1 247 ? 16.416 11.835 -24.060 1.00 77.38 247 SER A O 1
ATOM 1932 N N . GLU A 1 248 ? 16.297 9.656 -23.516 1.00 79.06 248 GLU A N 1
ATOM 1933 C CA . GLU A 1 248 ? 15.478 9.898 -22.334 1.00 79.06 248 GLU A CA 1
ATOM 1934 C C . GLU A 1 248 ? 16.291 10.562 -21.212 1.00 79.06 248 GLU A C 1
ATOM 1936 O O . GLU A 1 2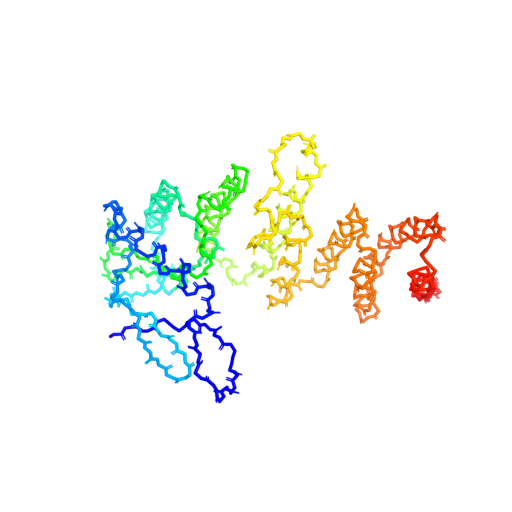48 ? 15.813 11.511 -20.584 1.00 79.06 248 GLU A O 1
ATOM 1941 N N . ALA A 1 249 ? 17.548 10.150 -21.011 1.00 76.81 249 ALA A N 1
ATOM 1942 C CA . ALA A 1 249 ? 18.446 10.798 -20.057 1.00 76.81 249 ALA A CA 1
ATOM 1943 C C . ALA A 1 249 ? 18.586 12.306 -20.338 1.00 76.81 249 ALA A C 1
ATOM 1945 O O . ALA A 1 249 ? 18.458 13.120 -19.420 1.00 76.81 249 ALA A O 1
ATOM 1946 N N . LEU A 1 250 ? 18.781 12.698 -21.605 1.00 76.62 250 LEU A N 1
ATOM 1947 C CA . LEU A 1 250 ? 18.855 14.105 -22.012 1.00 76.62 250 LEU A CA 1
ATOM 1948 C C . LEU A 1 250 ? 17.557 14.871 -21.749 1.00 76.62 250 LEU A C 1
ATOM 1950 O O . LEU A 1 250 ? 17.616 16.004 -21.272 1.00 76.62 250 LEU A O 1
ATOM 1954 N N . ALA A 1 251 ? 16.396 14.266 -22.007 1.00 81.25 251 ALA A N 1
ATOM 1955 C CA . ALA A 1 251 ? 15.106 14.894 -21.728 1.00 81.25 251 ALA A CA 1
ATOM 1956 C C . ALA A 1 251 ? 14.912 15.156 -20.223 1.00 81.25 251 ALA A C 1
ATOM 1958 O O . ALA A 1 251 ? 14.446 16.227 -19.822 1.00 81.25 251 ALA A O 1
ATOM 1959 N N . VAL A 1 252 ? 15.320 14.207 -19.372 1.00 81.38 252 VAL A N 1
ATOM 1960 C CA . VAL A 1 252 ? 15.282 14.372 -17.913 1.00 81.38 252 VAL A CA 1
ATOM 1961 C C . VAL A 1 252 ? 16.273 15.450 -17.460 1.00 81.38 252 VAL A C 1
ATOM 1963 O O . VAL A 1 252 ? 15.911 16.302 -16.643 1.00 81.38 252 VAL A O 1
ATOM 1966 N N . TYR A 1 253 ? 17.483 15.490 -18.028 1.00 75.75 253 TYR A N 1
ATOM 1967 C CA . TYR A 1 253 ? 18.433 16.577 -17.775 1.00 75.75 253 TYR A CA 1
ATOM 1968 C C . TYR A 1 253 ? 17.867 17.939 -18.183 1.00 75.75 253 TYR A C 1
ATOM 1970 O O . TYR A 1 253 ? 17.971 18.889 -17.408 1.00 75.75 253 TYR A O 1
ATOM 1978 N N . GLU A 1 254 ? 17.211 18.051 -19.340 1.00 78.25 254 GLU A N 1
ATOM 1979 C CA . GLU A 1 254 ? 16.589 19.300 -19.785 1.00 78.25 254 GLU A CA 1
ATOM 1980 C C . GLU A 1 254 ? 15.465 19.759 -18.846 1.00 78.25 254 GLU A C 1
ATOM 1982 O O . GLU A 1 254 ? 15.347 20.952 -18.552 1.00 78.25 254 GLU A O 1
ATOM 1987 N N . ALA A 1 255 ? 14.667 18.834 -18.310 1.00 78.75 255 ALA A N 1
ATOM 1988 C CA . ALA A 1 255 ? 13.653 19.162 -17.312 1.00 78.75 255 ALA A CA 1
ATOM 1989 C C . ALA A 1 255 ? 14.281 19.742 -16.032 1.00 78.75 255 ALA A C 1
ATOM 1991 O O . ALA A 1 255 ? 13.835 20.778 -15.533 1.00 78.75 255 ALA A O 1
ATOM 1992 N N . VAL A 1 256 ? 15.360 19.125 -15.540 1.00 74.75 256 VAL A N 1
ATOM 1993 C CA . VAL A 1 256 ? 16.125 19.630 -14.390 1.00 74.75 256 VAL A CA 1
ATOM 1994 C C . VAL A 1 256 ? 16.715 21.013 -14.687 1.00 74.75 256 VAL A C 1
ATOM 1996 O O . VAL A 1 256 ? 16.664 21.904 -13.837 1.00 74.75 256 VAL A O 1
ATOM 1999 N N . VAL A 1 257 ? 17.218 21.222 -15.908 1.00 72.81 257 VAL A N 1
ATOM 2000 C CA . VAL A 1 257 ? 17.757 22.508 -16.362 1.00 72.81 257 VAL A CA 1
ATOM 2001 C C . VAL A 1 257 ? 16.700 23.604 -16.307 1.00 72.81 257 VAL A C 1
ATOM 2003 O O . VAL A 1 257 ? 16.919 24.643 -15.685 1.00 72.81 257 VAL A O 1
ATOM 2006 N N . ASN A 1 258 ? 15.544 23.367 -16.923 1.00 76.62 258 ASN A N 1
ATOM 2007 C CA . ASN A 1 258 ? 14.460 24.341 -17.001 1.00 76.62 258 ASN A CA 1
ATOM 2008 C C . ASN A 1 258 ? 13.937 24.734 -15.607 1.00 76.62 258 ASN A C 1
ATOM 2010 O O . ASN A 1 258 ? 13.580 25.893 -15.380 1.00 76.62 258 ASN A O 1
ATOM 2014 N N . ASP A 1 259 ? 13.923 23.801 -14.656 1.00 72.50 259 ASP A N 1
ATOM 2015 C CA . ASP A 1 259 ? 13.497 24.088 -13.287 1.00 72.50 259 ASP A CA 1
ATOM 2016 C C . ASP A 1 259 ? 14.555 24.859 -12.491 1.00 72.50 259 ASP A C 1
ATOM 2018 O O . ASP A 1 259 ? 14.208 25.764 -11.727 1.00 72.50 259 ASP A O 1
ATOM 2022 N N . ALA A 1 260 ? 15.844 24.602 -12.725 1.00 68.31 260 ALA A N 1
ATOM 2023 C CA . ALA A 1 260 ? 16.917 25.435 -12.186 1.00 68.31 260 ALA A CA 1
ATOM 2024 C C . ALA A 1 260 ? 16.854 26.877 -12.735 1.00 68.31 260 ALA A C 1
ATOM 2026 O O . ALA A 1 260 ? 17.002 27.832 -11.965 1.00 68.31 260 ALA A O 1
ATOM 2027 N N . GLU A 1 261 ? 16.550 27.055 -14.032 1.00 71.06 261 GLU A N 1
ATOM 2028 C CA . GLU A 1 261 ? 16.335 28.375 -14.659 1.00 71.06 261 GLU A CA 1
ATOM 2029 C C . GLU A 1 261 ? 15.192 29.150 -13.990 1.00 71.06 261 GLU A C 1
ATOM 2031 O O . GLU A 1 261 ? 15.312 30.353 -13.739 1.00 71.06 261 GLU A O 1
ATOM 2036 N N . ARG A 1 262 ? 14.087 28.461 -13.685 1.00 72.06 262 ARG A N 1
ATOM 2037 C CA . ARG A 1 262 ? 12.908 29.050 -13.033 1.00 72.06 262 ARG A CA 1
ATOM 2038 C C . ARG A 1 262 ? 13.172 29.419 -11.575 1.00 72.06 262 ARG A C 1
ATOM 2040 O O . ARG A 1 262 ? 12.747 30.488 -11.139 1.00 72.06 262 ARG A O 1
ATOM 2047 N N . ASN A 1 263 ? 13.895 28.569 -10.848 1.00 65.69 263 ASN A N 1
ATOM 2048 C CA . ASN A 1 263 ? 14.035 28.669 -9.395 1.00 65.69 263 ASN A CA 1
ATOM 2049 C C . ASN A 1 263 ? 15.300 29.405 -8.922 1.00 65.69 263 ASN A C 1
ATOM 2051 O O . ASN A 1 263 ? 15.438 29.644 -7.726 1.00 65.69 263 ASN A O 1
ATOM 2055 N N . LYS A 1 264 ? 16.213 29.798 -9.827 1.00 67.69 264 LYS A N 1
ATOM 2056 C CA . LYS A 1 264 ? 17.474 30.507 -9.503 1.00 67.69 264 LYS A CA 1
ATOM 2057 C C . LYS A 1 264 ? 18.330 29.791 -8.438 1.00 67.69 264 LYS A C 1
ATOM 2059 O O . LYS A 1 264 ? 18.982 30.443 -7.627 1.00 67.69 264 LYS A O 1
ATOM 2064 N N . ASN A 1 265 ? 18.320 28.458 -8.428 1.00 62.69 265 ASN A N 1
ATOM 2065 C CA . ASN A 1 265 ? 19.028 27.638 -7.441 1.00 62.69 265 ASN A CA 1
ATOM 2066 C C . ASN A 1 265 ? 20.482 27.368 -7.883 1.00 62.69 265 ASN A C 1
ATOM 2068 O O . ASN A 1 265 ? 20.745 26.449 -8.657 1.00 62.69 265 ASN A O 1
ATOM 2072 N N . GLU A 1 266 ? 21.426 28.187 -7.417 1.00 56.00 266 GLU A N 1
ATOM 2073 C CA . GLU A 1 266 ? 22.827 28.183 -7.874 1.00 56.00 266 GLU A CA 1
ATOM 2074 C C . GLU A 1 266 ? 23.631 26.947 -7.422 1.00 56.00 266 GLU A C 1
ATOM 2076 O O . GLU A 1 266 ? 24.427 26.417 -8.200 1.00 56.00 266 GLU A O 1
ATOM 2081 N N . GLU A 1 267 ? 23.400 26.451 -6.203 1.00 52.12 267 GLU A N 1
ATOM 2082 C CA . GLU A 1 267 ? 24.162 25.340 -5.607 1.00 52.12 267 GLU A CA 1
ATOM 2083 C C . GLU A 1 267 ? 23.822 23.988 -6.244 1.00 52.12 267 GLU A C 1
ATOM 2085 O O . GLU A 1 267 ? 24.721 23.228 -6.612 1.00 52.12 267 GLU A O 1
ATOM 2090 N N . GLY A 1 268 ? 22.532 23.726 -6.489 1.00 54.34 268 GLY A N 1
ATOM 2091 C CA . GLY A 1 268 ? 22.102 22.536 -7.231 1.00 54.34 268 GLY A CA 1
ATOM 2092 C C . GLY A 1 268 ? 22.657 22.517 -8.660 1.00 54.34 268 GLY A C 1
ATOM 2093 O O . GLY A 1 268 ? 23.071 21.473 -9.162 1.00 54.34 268 GLY A O 1
ATOM 2094 N N . THR A 1 269 ? 22.764 23.691 -9.291 1.00 55.81 269 THR A N 1
ATOM 2095 C CA . THR A 1 269 ? 23.217 23.843 -10.684 1.00 55.81 269 THR A CA 1
ATOM 2096 C C . THR A 1 269 ? 24.692 23.447 -10.879 1.00 55.81 269 THR A C 1
ATOM 2098 O O . THR A 1 269 ? 25.051 22.911 -11.929 1.00 55.81 269 THR A O 1
ATOM 2101 N N . ALA A 1 270 ? 25.558 23.648 -9.878 1.00 54.50 270 ALA A N 1
ATOM 2102 C CA . ALA A 1 270 ? 26.991 23.341 -9.975 1.00 54.50 270 ALA A CA 1
ATOM 2103 C C . ALA A 1 270 ? 27.304 21.831 -9.935 1.00 54.50 270 ALA A C 1
ATOM 2105 O O . ALA A 1 270 ? 28.174 21.362 -10.672 1.00 54.50 270 ALA A O 1
ATOM 2106 N N . LEU A 1 271 ? 26.580 21.058 -9.117 1.00 55.22 271 LEU A N 1
ATOM 2107 C CA . LEU A 1 271 ? 26.722 19.598 -9.069 1.00 55.22 271 LEU A CA 1
ATOM 2108 C C . LEU A 1 271 ? 26.192 18.945 -10.357 1.00 55.22 271 LEU A C 1
ATOM 2110 O O . LEU A 1 271 ? 26.815 18.026 -10.892 1.00 55.22 271 LEU A O 1
ATOM 2114 N N . ILE A 1 272 ? 25.087 19.479 -10.891 1.00 59.12 272 ILE A N 1
ATOM 2115 C CA . ILE A 1 272 ? 24.502 19.053 -12.169 1.00 59.12 272 ILE A CA 1
ATOM 2116 C C . ILE A 1 272 ? 25.483 19.316 -13.327 1.00 59.12 272 ILE A C 1
ATOM 2118 O O . ILE A 1 272 ? 25.655 18.453 -14.183 1.00 59.12 272 ILE A O 1
ATOM 2122 N N . LEU A 1 273 ? 26.198 20.450 -13.320 1.00 57.41 273 LEU A N 1
ATOM 2123 C CA . LEU A 1 273 ? 27.213 20.801 -14.326 1.00 57.41 273 LEU A CA 1
ATOM 2124 C C . LEU A 1 273 ? 28.349 19.779 -14.441 1.00 57.41 273 LEU A C 1
ATOM 2126 O O . LEU A 1 273 ? 28.727 19.408 -15.551 1.00 57.41 273 LEU A O 1
ATOM 2130 N N . ALA A 1 274 ? 28.910 19.349 -13.309 1.00 56.53 274 ALA A N 1
ATOM 2131 C CA . ALA A 1 274 ? 30.071 18.460 -13.306 1.00 56.53 274 ALA A CA 1
ATOM 2132 C C . ALA A 1 274 ? 29.740 17.092 -13.915 1.00 56.53 274 ALA A C 1
ATOM 2134 O O . ALA A 1 274 ? 30.560 16.505 -14.615 1.00 56.53 274 ALA A O 1
ATOM 2135 N N . LYS A 1 275 ? 28.522 16.600 -13.678 1.00 59.25 275 LYS A N 1
ATOM 2136 C CA . LYS A 1 275 ? 28.089 15.291 -14.162 1.00 59.25 275 LYS A CA 1
ATOM 2137 C C . LYS A 1 275 ? 27.472 15.336 -15.561 1.00 59.25 275 LYS A C 1
ATOM 2139 O O . LYS A 1 275 ? 27.695 14.416 -16.339 1.00 59.25 275 LYS A O 1
ATOM 2144 N N . PHE A 1 276 ? 26.804 16.433 -15.922 1.00 65.12 276 PHE A N 1
ATOM 2145 C CA . PHE A 1 276 ? 26.348 16.664 -17.293 1.00 65.12 276 PHE A CA 1
ATOM 2146 C C . PHE A 1 276 ? 27.526 16.754 -18.275 1.00 65.12 276 PHE A C 1
ATOM 2148 O O . PHE A 1 276 ? 27.469 16.166 -19.347 1.00 65.12 276 PHE A O 1
ATOM 2155 N N . ALA A 1 277 ? 28.633 17.401 -17.886 1.00 60.88 277 ALA A N 1
ATOM 2156 C CA . ALA A 1 277 ? 29.848 17.452 -18.704 1.00 60.88 277 ALA A CA 1
ATOM 2157 C C . ALA A 1 277 ? 30.414 16.052 -19.017 1.00 60.88 277 ALA A C 1
ATOM 2159 O O . ALA A 1 277 ? 30.804 15.795 -20.154 1.00 60.88 277 ALA A O 1
ATOM 2160 N N . MET A 1 278 ? 30.383 15.130 -18.045 1.00 64.00 278 MET A N 1
ATOM 2161 C CA . MET A 1 278 ? 30.807 13.740 -18.259 1.00 64.00 278 MET A CA 1
ATOM 2162 C C . MET A 1 278 ? 29.896 13.002 -19.251 1.00 64.00 278 MET A C 1
ATOM 2164 O O . MET A 1 278 ? 30.388 12.246 -20.086 1.00 64.00 278 MET A O 1
ATOM 2168 N N . LEU A 1 279 ? 28.580 13.243 -19.205 1.00 64.00 279 LEU A N 1
ATOM 2169 C CA . LEU A 1 279 ? 27.638 12.653 -20.159 1.00 64.00 279 LEU A CA 1
ATOM 2170 C C . LEU A 1 279 ? 27.843 13.201 -21.576 1.00 64.00 279 LEU A C 1
ATOM 2172 O O . LEU A 1 279 ? 27.847 12.435 -22.535 1.00 64.00 279 LEU A O 1
ATOM 2176 N N . THR A 1 280 ? 28.045 14.511 -21.728 1.00 65.38 280 THR A N 1
ATOM 2177 C CA . THR A 1 280 ? 28.300 15.122 -23.040 1.00 65.38 280 THR A CA 1
ATOM 2178 C C . THR A 1 280 ? 29.604 14.607 -23.650 1.00 65.38 280 THR A C 1
ATOM 2180 O O . THR A 1 280 ? 29.647 14.340 -24.849 1.00 65.38 280 THR A O 1
ATOM 2183 N N . GLU A 1 281 ? 30.652 14.412 -22.841 1.00 65.75 281 GLU A N 1
ATOM 2184 C CA . GLU A 1 281 ? 31.907 13.779 -23.275 1.00 65.75 281 GLU A CA 1
ATOM 2185 C C . GLU A 1 281 ? 31.700 12.314 -23.691 1.00 65.75 281 GLU A C 1
ATOM 2187 O O . GLU A 1 281 ? 32.221 11.888 -24.725 1.00 65.75 281 GLU A O 1
ATOM 2192 N N . TYR A 1 282 ? 30.880 11.561 -22.951 1.00 67.81 282 TYR A N 1
ATOM 2193 C CA . TYR A 1 282 ? 30.503 10.194 -23.310 1.00 67.81 282 TYR A CA 1
ATOM 2194 C C . TYR A 1 282 ? 29.730 10.142 -24.639 1.00 67.81 282 TYR A C 1
ATOM 2196 O O . TYR A 1 282 ? 30.144 9.439 -25.561 1.00 67.81 282 TYR A O 1
ATOM 2204 N N . ILE A 1 283 ? 28.697 10.970 -24.811 1.00 66.12 283 ILE A N 1
ATOM 2205 C CA . ILE A 1 283 ? 27.929 11.106 -26.064 1.00 66.12 283 ILE A CA 1
ATOM 2206 C C . ILE A 1 283 ? 28.836 11.562 -27.225 1.00 66.12 283 ILE A C 1
ATOM 2208 O O . ILE A 1 283 ? 28.698 11.112 -28.367 1.00 66.12 283 ILE A O 1
ATOM 2212 N N . ALA A 1 284 ? 29.811 12.436 -26.959 1.00 65.75 284 ALA A N 1
ATOM 2213 C CA . ALA A 1 284 ? 30.793 12.867 -27.951 1.00 65.75 284 ALA A CA 1
ATOM 2214 C C . ALA A 1 284 ? 31.715 11.727 -28.416 1.00 65.75 284 ALA A C 1
ATOM 2216 O O . ALA A 1 284 ? 32.189 11.767 -29.550 1.00 65.75 284 ALA A O 1
ATOM 2217 N N . SER A 1 285 ? 31.921 10.698 -27.591 1.00 68.12 285 SER A N 1
ATOM 2218 C CA . SER A 1 285 ? 32.723 9.520 -27.941 1.00 68.12 285 SER A CA 1
ATOM 2219 C C . SER A 1 285 ? 31.986 8.489 -28.811 1.00 68.12 285 SER A C 1
ATOM 2221 O O . SER A 1 285 ? 32.634 7.669 -29.461 1.00 68.12 285 SER A O 1
ATOM 2223 N N . LEU A 1 286 ? 30.650 8.549 -28.887 1.00 71.00 286 LEU A N 1
ATOM 2224 C CA . LEU A 1 286 ? 29.839 7.600 -29.657 1.00 71.00 286 LEU A CA 1
ATOM 2225 C C . LEU A 1 286 ? 29.814 7.959 -31.152 1.00 71.00 286 LEU A C 1
ATOM 2227 O O . LEU A 1 286 ? 29.430 9.064 -31.534 1.00 71.00 286 LEU A O 1
ATOM 2231 N N . ALA A 1 287 ? 30.219 7.028 -32.021 1.00 57.16 287 ALA A N 1
ATOM 2232 C CA . ALA A 1 287 ? 30.406 7.282 -33.456 1.00 57.16 287 ALA A CA 1
ATOM 2233 C C . ALA A 1 287 ? 29.113 7.677 -34.206 1.00 57.16 287 ALA A C 1
ATOM 2235 O O . ALA A 1 287 ? 29.179 8.517 -35.102 1.00 57.16 287 ALA A O 1
ATOM 2236 N N . ASP A 1 288 ? 27.953 7.159 -33.782 1.00 63.97 288 ASP A N 1
ATOM 2237 C CA . ASP A 1 288 ? 26.671 7.280 -34.502 1.00 63.97 288 ASP A CA 1
ATOM 2238 C C . ASP A 1 288 ? 25.640 8.218 -33.828 1.00 63.97 288 ASP A C 1
ATOM 2240 O O . ASP A 1 288 ? 24.491 8.307 -34.251 1.00 63.97 288 ASP A O 1
ATOM 2244 N N . ALA A 1 289 ? 26.032 8.967 -32.792 1.00 63.38 289 ALA A N 1
ATOM 2245 C CA . ALA A 1 289 ? 25.116 9.765 -31.964 1.00 63.38 289 ALA A CA 1
ATOM 2246 C C . ALA A 1 289 ? 24.983 11.243 -32.404 1.00 63.38 289 ALA A C 1
ATOM 2248 O O . ALA A 1 289 ? 25.063 12.141 -31.568 1.00 63.38 289 ALA A O 1
ATOM 2249 N N . SER A 1 290 ? 24.822 11.549 -33.700 1.00 72.75 290 SER A N 1
ATOM 2250 C CA . SER A 1 290 ? 24.874 12.947 -34.187 1.00 72.75 290 SER A CA 1
ATOM 2251 C C . SER A 1 290 ? 23.757 13.847 -33.638 1.00 72.75 290 SER A C 1
ATOM 2253 O O . SER A 1 290 ? 24.031 14.969 -33.224 1.00 72.75 290 SER A O 1
ATOM 2255 N N . GLU A 1 291 ? 22.517 13.356 -33.588 1.00 74.00 291 GLU A N 1
ATOM 2256 C CA . GLU A 1 291 ? 21.351 14.122 -33.113 1.00 74.00 291 GLU A CA 1
ATOM 2257 C C . GLU A 1 291 ? 21.371 14.313 -31.585 1.00 74.00 291 GLU A C 1
ATOM 2259 O O . GLU A 1 291 ? 21.195 15.420 -31.077 1.00 74.00 291 GLU A O 1
ATOM 2264 N N . VAL A 1 292 ? 21.703 13.245 -30.852 1.00 71.31 292 VAL A N 1
ATOM 2265 C CA . VAL A 1 292 ? 21.886 13.246 -29.389 1.00 71.31 292 VAL A CA 1
ATOM 2266 C C . VAL A 1 292 ? 23.036 14.183 -28.991 1.00 71.31 292 VAL A C 1
ATOM 2268 O O . VAL A 1 292 ? 22.937 14.927 -28.016 1.00 71.31 292 VAL A O 1
ATOM 2271 N N . ARG A 1 293 ? 24.113 14.223 -29.787 1.00 72.12 293 ARG A N 1
ATOM 2272 C CA . ARG A 1 293 ? 25.246 15.138 -29.595 1.00 72.12 293 ARG A CA 1
ATOM 2273 C C . ARG A 1 293 ? 24.853 16.601 -29.783 1.00 72.12 293 ARG A C 1
ATOM 2275 O O . ARG A 1 293 ? 25.267 17.433 -28.980 1.00 72.12 293 ARG A O 1
ATOM 2282 N N . GLU A 1 294 ? 24.066 16.933 -30.804 1.00 77.19 294 GLU A N 1
ATOM 2283 C CA . GLU A 1 294 ? 23.590 18.309 -31.012 1.00 77.19 294 GLU A CA 1
ATOM 2284 C C . GLU A 1 294 ? 22.716 18.792 -29.846 1.00 77.19 294 GLU A C 1
ATOM 2286 O O . GLU A 1 294 ? 22.912 19.906 -29.351 1.00 77.19 294 GLU A O 1
ATOM 2291 N N . GLN A 1 295 ? 21.816 17.937 -29.350 1.00 73.75 295 GLN A N 1
ATOM 2292 C CA . GLN A 1 295 ? 20.984 18.235 -28.180 1.00 73.75 295 GLN A CA 1
ATOM 2293 C C . GLN A 1 295 ? 21.823 18.415 -26.906 1.00 73.75 295 GLN A C 1
ATOM 2295 O O . GLN A 1 295 ? 21.644 19.401 -26.185 1.00 73.75 295 GLN A O 1
ATOM 2300 N N . ALA A 1 296 ? 22.790 17.526 -26.659 1.00 70.00 296 ALA A N 1
ATOM 2301 C CA . ALA A 1 296 ? 23.668 17.603 -25.493 1.00 70.00 296 ALA A CA 1
ATOM 2302 C C . ALA A 1 296 ? 24.522 18.888 -25.489 1.00 70.00 296 ALA A C 1
ATOM 2304 O O . ALA A 1 296 ? 24.596 19.585 -24.476 1.00 70.00 296 ALA A O 1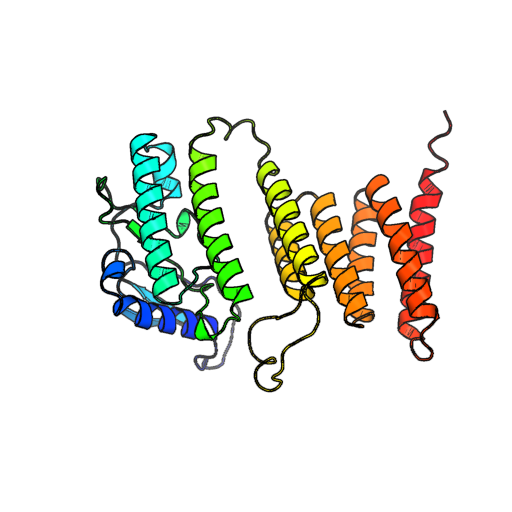
ATOM 2305 N N . VAL A 1 297 ? 25.095 19.264 -26.639 1.00 75.06 297 VAL A N 1
ATOM 2306 C CA . VAL A 1 297 ? 25.887 20.499 -26.798 1.00 75.06 297 VAL A CA 1
ATOM 2307 C C . VAL A 1 297 ? 25.018 21.753 -26.637 1.00 75.06 297 VAL A C 1
ATOM 2309 O O . VAL A 1 297 ? 25.436 22.727 -26.002 1.00 75.06 297 VAL A O 1
ATOM 2312 N N . ALA A 1 298 ? 23.794 21.751 -27.173 1.00 76.44 298 ALA A N 1
ATOM 2313 C CA . ALA A 1 298 ? 22.858 22.862 -27.004 1.00 76.44 298 ALA A CA 1
ATOM 2314 C C . ALA A 1 298 ? 22.470 23.063 -25.529 1.00 76.44 298 ALA A C 1
ATOM 2316 O O . ALA A 1 298 ? 22.448 24.202 -25.041 1.00 76.44 298 ALA A O 1
ATOM 2317 N N . LEU A 1 299 ? 22.213 21.969 -24.808 1.00 69.62 299 LEU A N 1
ATOM 2318 C CA . LEU A 1 299 ? 21.884 22.003 -23.387 1.00 69.62 299 LEU A CA 1
ATOM 2319 C C . LEU A 1 299 ? 23.085 22.459 -22.546 1.00 69.62 299 LEU A C 1
ATOM 2321 O O . LEU A 1 299 ? 22.931 23.327 -21.687 1.00 69.62 299 LEU A O 1
ATOM 2325 N N . GLU A 1 300 ? 24.295 21.986 -22.864 1.00 71.00 300 GLU A N 1
ATOM 2326 C CA . GLU A 1 300 ? 25.538 22.410 -22.209 1.00 71.00 300 GLU A CA 1
ATOM 2327 C C . GLU A 1 300 ? 25.772 23.922 -22.354 1.00 71.00 300 GLU A C 1
ATOM 2329 O O . GLU A 1 300 ? 26.085 24.617 -21.381 1.00 71.00 300 GLU A O 1
ATOM 2334 N N . MET A 1 301 ? 25.576 24.468 -23.560 1.00 75.06 301 MET A N 1
ATOM 2335 C CA . MET A 1 301 ? 25.711 25.906 -23.810 1.00 75.06 301 MET A CA 1
ATOM 2336 C C . MET A 1 301 ? 24.682 26.734 -23.030 1.00 75.06 301 MET A C 1
ATOM 2338 O O . MET A 1 301 ? 25.029 27.796 -22.498 1.00 75.06 301 MET A O 1
ATOM 2342 N N . ARG A 1 302 ? 23.429 26.263 -22.922 1.00 72.75 302 ARG A N 1
ATOM 2343 C CA . ARG A 1 302 ? 22.401 26.902 -22.079 1.00 72.75 302 ARG A CA 1
ATOM 2344 C C . ARG A 1 302 ? 22.814 26.882 -20.606 1.00 72.75 302 ARG A C 1
ATOM 2346 O O . ARG A 1 302 ? 22.755 27.921 -19.946 1.00 72.75 302 ARG A O 1
ATOM 2353 N N . PHE A 1 303 ? 23.332 25.754 -20.126 1.00 67.38 303 PHE A N 1
ATOM 2354 C CA . PHE A 1 303 ? 23.737 25.582 -18.732 1.00 67.38 303 PHE A CA 1
ATOM 2355 C C . PHE A 1 303 ? 24.956 26.420 -18.334 1.00 67.38 303 PHE A C 1
ATOM 2357 O O . PHE A 1 303 ? 24.930 27.119 -17.320 1.00 67.38 303 PHE A O 1
ATOM 2364 N N . ARG A 1 304 ? 25.987 26.489 -19.185 1.00 68.88 304 ARG A N 1
ATOM 2365 C CA . ARG A 1 304 ? 27.137 27.389 -18.973 1.00 68.88 304 ARG A CA 1
ATOM 2366 C C . ARG A 1 304 ? 26.715 28.862 -18.909 1.00 68.88 304 ARG A C 1
ATOM 2368 O O . ARG A 1 304 ? 27.278 29.634 -18.131 1.00 68.88 304 ARG A O 1
ATOM 2375 N N . LYS A 1 305 ? 25.709 29.266 -19.694 1.00 71.50 305 LYS A N 1
ATOM 2376 C CA . LYS A 1 305 ? 25.180 30.640 -19.703 1.00 71.50 305 LYS A CA 1
ATOM 2377 C C . LYS A 1 305 ? 24.426 30.991 -18.417 1.00 71.50 305 LYS A C 1
ATOM 2379 O O . LYS A 1 305 ? 24.485 32.148 -17.999 1.00 71.50 305 LYS A O 1
ATOM 2384 N N . LEU A 1 306 ? 23.749 30.030 -17.788 1.00 65.38 306 LEU A N 1
ATOM 2385 C CA . LEU A 1 306 ? 23.123 30.222 -16.476 1.00 65.38 306 LEU A CA 1
ATOM 2386 C C . LEU A 1 306 ? 24.171 30.494 -15.405 1.00 65.38 306 LEU A C 1
ATOM 2388 O O . LEU A 1 306 ? 24.111 31.524 -14.743 1.00 65.38 306 LEU A O 1
ATOM 2392 N N . CYS A 1 307 ? 25.198 29.654 -15.308 1.00 61.69 307 CYS A N 1
ATOM 2393 C CA . CYS A 1 307 ? 26.242 29.820 -14.296 1.00 61.69 307 CYS A CA 1
ATOM 2394 C C . CYS A 1 307 ? 27.131 31.050 -14.549 1.00 61.69 307 CYS A C 1
ATOM 2396 O O . CYS A 1 307 ? 27.542 31.736 -13.611 1.00 61.69 307 CYS A O 1
ATOM 2398 N N . GLY A 1 308 ? 27.383 31.392 -15.817 1.00 57.81 308 GLY A N 1
ATOM 2399 C CA . GLY A 1 308 ? 28.150 32.581 -16.201 1.00 57.81 308 GLY A CA 1
ATOM 2400 C C . GLY A 1 308 ? 27.469 33.914 -15.859 1.00 57.81 308 GLY A C 1
ATOM 2401 O O . GLY A 1 308 ? 28.161 34.890 -15.582 1.00 57.81 308 GLY A O 1
ATOM 2402 N N . LYS A 1 309 ? 26.129 33.967 -15.818 1.00 53.09 309 LYS A N 1
ATOM 2403 C CA . LYS A 1 309 ? 25.364 35.180 -15.459 1.00 53.09 309 LYS A CA 1
ATOM 2404 C C . LYS A 1 309 ? 25.415 35.537 -13.967 1.00 53.09 309 LYS A C 1
ATOM 2406 O O . LYS A 1 309 ? 25.139 36.683 -13.617 1.00 53.09 309 LYS A O 1
ATOM 2411 N N . HIS A 1 310 ? 25.759 34.587 -13.099 1.00 45.38 310 HIS A N 1
ATOM 2412 C CA . HIS A 1 310 ? 25.747 34.779 -11.644 1.00 45.38 310 HIS A CA 1
ATOM 2413 C C . HIS A 1 310 ? 27.138 35.075 -11.055 1.00 45.38 310 HIS A C 1
ATOM 2415 O O . HIS A 1 310 ? 27.241 35.801 -10.067 1.00 45.38 310 HIS A O 1
ATOM 2421 N N . ARG A 1 311 ? 28.229 34.688 -11.738 1.00 39.84 311 ARG A N 1
ATOM 2422 C CA . ARG A 1 311 ? 29.602 35.087 -11.358 1.00 39.84 311 ARG A CA 1
ATOM 2423 C C . ARG A 1 311 ? 29.861 36.599 -11.420 1.00 39.84 311 ARG A C 1
ATOM 2425 O O . ARG A 1 311 ? 30.746 37.086 -10.729 1.00 39.84 311 ARG A O 1
ATOM 2432 N N . THR A 1 312 ? 29.080 37.358 -12.189 1.00 36.94 312 THR A N 1
ATOM 2433 C CA . THR A 1 312 ? 29.180 38.829 -12.264 1.00 36.94 312 THR A CA 1
ATOM 2434 C C . THR A 1 312 ? 28.381 39.569 -11.186 1.00 36.94 312 THR A C 1
ATOM 2436 O O . THR A 1 312 ? 28.374 40.796 -11.188 1.00 36.94 312 THR A O 1
ATOM 2439 N N . ARG A 1 313 ? 27.688 38.862 -10.278 1.00 37.75 313 ARG A N 1
ATOM 2440 C CA . ARG A 1 313 ? 26.888 39.474 -9.198 1.00 37.75 313 ARG A CA 1
ATOM 2441 C C . ARG A 1 313 ? 27.511 39.392 -7.800 1.00 37.75 313 ARG A C 1
ATOM 2443 O O . ARG A 1 313 ? 27.055 40.110 -6.919 1.00 37.75 313 ARG A O 1
ATOM 2450 N N . SER A 1 314 ? 28.577 38.613 -7.614 1.00 33.84 314 SER A N 1
ATOM 2451 C CA . SER A 1 314 ? 29.390 38.584 -6.385 1.00 33.84 314 SER A CA 1
ATOM 2452 C C . SER A 1 314 ? 30.570 39.559 -6.495 1.00 33.84 314 SER A C 1
ATOM 2454 O O . SER A 1 314 ? 31.734 39.169 -6.411 1.00 33.84 314 SER A O 1
ATOM 2456 N N . GLY A 1 315 ? 30.260 40.825 -6.768 1.00 37.16 315 GLY A N 1
ATOM 2457 C CA . GLY A 1 315 ? 31.218 41.927 -6.787 1.00 37.16 315 GLY A CA 1
ATOM 2458 C C . GLY A 1 315 ? 30.726 43.066 -5.906 1.00 37.16 315 GLY A C 1
ATOM 2459 O O . GLY A 1 315 ? 30.328 44.103 -6.428 1.00 37.16 315 GLY A O 1
ATOM 2460 N N . TYR A 1 316 ? 30.725 42.829 -4.595 1.00 34.03 316 TYR A N 1
ATOM 2461 C CA . TYR A 1 316 ? 30.813 43.841 -3.543 1.00 34.03 316 TYR A CA 1
ATOM 2462 C C . TYR A 1 316 ? 31.766 43.322 -2.472 1.00 34.03 316 TYR A C 1
ATOM 2464 O O . TYR A 1 316 ? 31.663 42.116 -2.154 1.00 34.03 316 TYR A O 1
#

Radius of gyration: 23.77 Å; chains: 1; bounding box: 56×62×59 Å